Protein 2R75 (pdb70)

Structure (mmCIF, N/CA/C/O backbone):
data_2R75
#
_entry.id   2R75
#
_cell.length_a   43.846
_cell.length_b   74.177
_cell.length_c   44.197
_cell.angle_alpha   90.00
_cell.angle_beta   95.08
_cell.angle_gamma   90.00
#
_symmetry.space_group_name_H-M   'P 1 21 1'
#
loop_
_entity.id
_entity.type
_entity.pdbx_description
1 polymer 'Cell division protein ftsZ'
2 non-polymer 'MAGNESIUM ION'
3 non-polymer "8-morpholin-4-ylguanosine 5'-(tetrahydrogen triphosphate)"
4 water water
#
loop_
_atom_site.group_PDB
_atom_site.id
_atom_site.type_symbol
_atom_site.label_atom_id
_atom_site.label_alt_id
_atom_site.label_comp_id
_atom_site.label_asym_id
_atom_site.label_entity_id
_atom_site.label_seq_id
_atom_site.pdbx_PDB_ins_code
_atom_site.Cartn_x
_atom_site.Cartn_y
_atom_site.Cartn_z
_atom_site.occupancy
_atom_site.B_iso_or_equiv
_atom_site.auth_seq_id
_atom_site.auth_comp_id
_atom_site.auth_asym_id
_atom_site.auth_atom_id
_atom_site.pdbx_PDB_model_num
ATOM 1 N N . CYS A 1 8 ? 22.933 2.316 6.830 1.00 20.32 8 CYS 1 N 1
ATOM 2 C CA . CYS A 1 8 ? 21.936 1.307 6.391 1.00 17.82 8 CYS 1 CA 1
ATOM 3 C C . CYS A 1 8 ? 20.613 2.011 6.324 1.00 16.14 8 CYS 1 C 1
ATOM 4 O O . CYS A 1 8 ? 20.257 2.712 7.283 1.00 17.41 8 CYS 1 O 1
ATOM 7 N N . LYS A 1 9 ? 19.868 1.838 5.242 1.00 12.78 9 LYS 1 N 1
ATOM 8 C CA . LYS A 1 9 ? 18.577 2.501 5.115 1.00 13.03 9 LYS 1 CA 1
ATOM 9 C C . LYS A 1 9 ? 17.470 1.508 5.441 1.00 11.10 9 LYS 1 C 1
ATOM 10 O O . LYS A 1 9 ? 17.197 0.579 4.659 1.00 11.67 9 LYS 1 O 1
ATOM 16 N N . ILE A 1 10 ? 16.841 1.726 6.587 1.00 10.14 10 ILE 1 N 1
ATOM 17 C CA . ILE A 1 10 ? 15.737 0.894 7.057 1.00 11.48 10 ILE 1 CA 1
ATOM 18 C C . ILE A 1 10 ? 14.466 1.771 7.108 1.00 10.11 10 ILE 1 C 1
ATOM 19 O O . ILE A 1 10 ? 14.437 2.916 7.563 1.00 10.44 10 ILE 1 O 1
ATOM 24 N N . LYS A 1 11 ? 13.401 1.190 6.582 1.00 9.50 11 LYS 1 N 1
ATOM 25 C CA . LYS A 1 11 ? 12.047 1.777 6.638 1.00 10.06 11 LYS 1 CA 1
ATOM 26 C C . LYS A 1 11 ? 11.067 0.862 7.328 1.00 8.21 11 LYS 1 C 1
ATOM 27 O O . LYS A 1 11 ? 11.190 -0.358 7.230 1.00 9.70 11 LYS 1 O 1
ATOM 33 N N . VAL A 1 12 ? 10.143 1.430 8.077 1.00 7.79 12 VAL 1 N 1
ATOM 34 C CA . VAL A 1 12 ? 9.030 0.699 8.662 1.00 7.63 12 VAL 1 CA 1
ATOM 35 C C . VAL A 1 12 ? 7.762 1.265 8.097 1.00 7.35 12 VAL 1 C 1
ATOM 36 O O . VAL A 1 12 ? 7.544 2.468 8.180 1.00 9.29 12 VAL 1 O 1
ATOM 40 N N . ILE A 1 13 ? 6.959 0.387 7.510 1.00 7.78 13 ILE 1 N 1
ATOM 41 C CA . ILE A 1 13 ? 5.724 0.769 6.842 1.00 8.12 13 ILE 1 CA 1
ATOM 42 C C . ILE A 1 13 ? 4.547 0.082 7.536 1.00 6.98 13 ILE 1 C 1
ATOM 43 O O . ILE A 1 13 ? 4.461 -1.128 7.469 1.00 7.96 13 ILE 1 O 1
ATOM 48 N N . GLY A 1 14 ? 3.662 0.866 8.154 1.00 6.66 14 GLY 1 N 1
ATOM 49 C CA . GLY A 1 14 ? 2.429 0.370 8.729 1.00 6.65 14 GLY 1 CA 1
ATOM 50 C C . GLY A 1 14 ? 1.342 0.366 7.673 1.00 6.95 14 GLY 1 C 1
ATOM 51 O O . GLY A 1 14 ? 1.254 1.300 6.915 1.00 10.38 14 GLY 1 O 1
ATOM 52 N N . VAL A 1 15 ? 0.573 -0.697 7.552 1.00 6.14 15 VAL 1 N 1
ATOM 53 C CA . VAL A 1 15 ? -0.428 -0.841 6.500 1.00 6.74 15 VAL 1 CA 1
ATOM 54 C C . VAL A 1 15 ? -1.768 -1.101 7.136 1.00 6.73 15 VAL 1 C 1
ATOM 55 O O . VAL A 1 15 ? -1.934 -2.110 7.828 1.00 7.75 15 VAL 1 O 1
ATOM 59 N N . GLY A 1 16 ? -2.728 -0.212 6.846 1.00 6.56 16 GLY 1 N 1
ATOM 60 C CA . GLY A 1 16 ? -3.990 -0.275 7.509 1.00 6.61 16 GLY 1 CA 1
ATOM 61 C C . GLY A 1 16 ? -3.967 0.287 8.915 1.00 6.37 16 GLY 1 C 1
ATOM 62 O O . GLY A 1 16 ? -2.945 0.776 9.398 1.00 7.78 16 GLY 1 O 1
ATOM 63 N N . GLY A 1 17 ? -5.100 0.185 9.602 1.00 7.39 17 GLY 1 N 1
ATOM 64 C CA . GLY A 1 17 ? -5.262 0.856 10.917 1.00 8.46 17 GLY 1 CA 1
ATOM 65 C C . GLY A 1 17 ? -4.363 0.295 12.002 1.00 7.65 17 GLY 1 C 1
ATOM 66 O O . GLY A 1 17 ? -3.627 1.021 12.665 1.00 8.59 17 GLY 1 O 1
ATOM 67 N N . GLY A 1 18 ? -4.453 -1.004 12.224 1.00 7.76 18 GLY 1 N 1
ATOM 68 C CA . GLY A 1 18 ? -3.656 -1.593 13.257 1.00 7.95 18 GLY 1 CA 1
ATOM 69 C C . GLY A 1 18 ? -2.168 -1.524 13.019 1.00 7.32 18 GLY 1 C 1
ATOM 70 O O . GLY A 1 18 ? -1.411 -1.187 13.905 1.00 7.94 18 GLY 1 O 1
ATOM 71 N N . GLY A 1 19 ? -1.758 -1.795 11.784 1.00 7.87 19 GLY 1 N 1
ATOM 72 C CA . GLY A 1 19 ? -0.376 -1.681 11.408 1.00 9.00 19 GLY 1 CA 1
ATOM 73 C C . GLY A 1 19 ? 0.160 -0.279 11.616 1.00 9.15 19 GLY 1 C 1
ATOM 74 O O . GLY A 1 19 ? 1.303 -0.085 12.058 1.00 11.59 19 GLY 1 O 1
ATOM 75 N N . SER A 1 20 ? -0.624 0.706 11.214 1.00 8.77 20 SER 1 N 1
ATOM 76 C CA . SER A 1 20 ? -0.288 2.114 11.371 1.00 9.43 20 SER 1 CA 1
ATOM 77 C C . SER A 1 20 ? -0.170 2.458 12.877 1.00 8.56 20 SER 1 C 1
ATOM 78 O O . SER A 1 20 ? 0.700 3.236 13.263 1.00 9.35 20 SER 1 O 1
ATOM 81 N N . ASN A 1 21 ? -1.096 1.957 13.688 1.00 8.58 21 ASN 1 N 1
ATOM 82 C CA . ASN A 1 21 ? -1.011 2.214 15.117 1.00 8.64 21 ASN 1 CA 1
ATOM 83 C C . ASN A 1 21 ? 0.277 1.654 15.728 1.00 8.86 21 ASN 1 C 1
ATOM 84 O O . ASN A 1 21 ? 0.841 2.266 16.656 1.00 9.73 21 ASN 1 O 1
ATOM 89 N N . ALA A 1 22 ? 0.733 0.486 15.264 1.00 7.90 22 ALA 1 N 1
ATOM 90 C CA . ALA A 1 22 ? 1.996 -0.042 15.799 1.00 8.07 22 ALA 1 CA 1
ATOM 91 C C . ALA A 1 22 ? 3.165 0.839 15.436 1.00 8.33 22 ALA 1 C 1
ATOM 92 O O . ALA A 1 22 ? 4.080 1.046 16.251 1.00 8.91 22 ALA 1 O 1
ATOM 94 N N . VAL A 1 23 ? 3.184 1.352 14.212 1.00 7.71 23 VAL 1 N 1
ATOM 95 C CA . VAL A 1 23 ? 4.279 2.224 13.783 1.00 8.05 23 VAL 1 CA 1
ATOM 96 C C . VAL A 1 23 ? 4.221 3.565 14.526 1.00 8.17 23 VAL 1 C 1
ATOM 97 O O . VAL A 1 23 ? 5.239 4.097 14.918 1.00 9.68 23 VAL 1 O 1
ATOM 101 N N . ASN A 1 24 ? 3.015 4.043 14.797 1.00 9.29 24 ASN 1 N 1
ATOM 102 C CA . ASN A 1 24 ? 2.842 5.249 15.620 1.00 9.65 24 ASN 1 CA 1
ATOM 103 C C . ASN A 1 24 ? 3.441 5.023 17.008 1.00 9.69 24 ASN 1 C 1
ATOM 104 O O . ASN A 1 24 ? 4.099 5.900 17.593 1.00 11.09 24 ASN 1 O 1
ATOM 109 N N . ARG A 1 25 ? 3.277 3.840 17.552 1.00 9.46 25 ARG 1 N 1
ATOM 110 C CA . ARG A 1 25 ? 3.852 3.547 18.889 1.00 9.28 25 ARG 1 CA 1
ATOM 111 C C . ARG A 1 25 ? 5.362 3.509 18.804 1.00 9.89 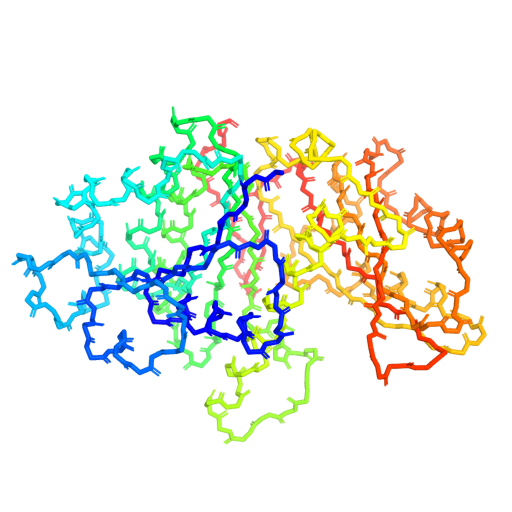25 ARG 1 C 1
ATOM 112 O O . ARG A 1 25 ? 6.071 3.955 19.733 1.00 10.07 25 ARG 1 O 1
ATOM 120 N N . MET A 1 26 ? 5.904 2.966 17.703 1.00 9.49 26 MET 1 N 1
ATOM 121 C CA . MET A 1 26 ? 7.351 2.933 17.540 1.00 9.67 26 MET 1 CA 1
ATOM 122 C C . MET A 1 26 ? 7.951 4.360 17.544 1.00 10.79 26 MET 1 C 1
ATOM 123 O O . MET A 1 26 ? 8.996 4.632 18.154 1.00 11.15 26 MET 1 O 1
ATOM 128 N N . TYR A 1 27 ? 7.246 5.272 16.884 1.00 10.54 27 TYR 1 N 1
ATOM 129 C CA . TYR A 1 27 ? 7.629 6.666 16.825 1.00 11.78 27 TYR 1 CA 1
ATOM 130 C C . TYR A 1 27 ? 7.594 7.218 18.243 1.00 13.10 27 TYR 1 C 1
ATOM 131 O O . TYR A 1 27 ? 8.538 7.864 18.695 1.00 13.91 27 TYR 1 O 1
ATOM 140 N N . GLU A 1 28 ? 6.499 7.005 18.950 1.00 13.32 28 GLU 1 N 1
ATOM 141 C CA . GLU A 1 28 ? 6.360 7.533 20.330 1.00 14.70 28 GLU 1 CA 1
ATOM 142 C C . GLU A 1 28 ? 7.381 6.977 21.287 1.00 14.60 28 GLU 1 C 1
ATOM 143 O O . GLU A 1 28 ? 7.854 7.665 22.218 1.00 15.86 28 GLU 1 O 1
ATOM 149 N N . ASP A 1 29 ? 7.720 5.725 21.071 1.00 12.81 29 ASP 1 N 1
ATOM 150 C CA . ASP A 1 29 ? 8.766 5.062 21.855 1.00 13.07 29 ASP 1 CA 1
ATOM 151 C C . ASP A 1 29 ? 10.197 5.493 21.515 1.00 14.10 29 ASP 1 C 1
ATOM 152 O O . ASP A 1 29 ? 11.163 5.014 22.169 1.00 16.34 29 ASP 1 O 1
ATOM 157 N N . GLY A 1 30 ? 10.347 6.372 20.531 1.00 13.77 30 GLY 1 N 1
ATOM 158 C CA . GLY A 1 30 ? 11.662 6.980 20.227 1.00 13.91 30 GLY 1 CA 1
ATOM 159 C C . GLY A 1 30 ? 12.549 6.187 19.282 1.00 12.88 30 GLY 1 C 1
ATOM 160 O O . GLY A 1 30 ? 13.758 6.280 19.349 1.00 15.62 30 GLY 1 O 1
ATOM 161 N N . ILE A 1 31 ? 11.995 5.396 18.371 1.00 12.15 31 ILE 1 N 1
ATOM 162 C CA . ILE A 1 31 ? 12.810 4.679 17.414 1.00 11.94 31 ILE 1 CA 1
ATOM 163 C C . ILE A 1 31 ? 13.670 5.680 16.670 1.00 12.62 31 ILE 1 C 1
ATOM 164 O O . ILE A 1 31 ? 13.207 6.718 16.256 1.00 14.16 31 ILE 1 O 1
ATOM 169 N N . GLU A 1 32 ? 14.949 5.362 16.543 1.00 12.47 32 GLU 1 N 1
ATOM 170 C CA . GLU A 1 32 ? 15.890 6.244 15.889 1.00 12.48 32 GLU 1 CA 1
ATOM 171 C C . GLU A 1 32 ? 16.554 5.591 14.684 1.00 12.16 32 GLU 1 C 1
ATOM 172 O O . GLU A 1 32 ? 16.659 4.373 14.623 1.00 13.16 32 GLU 1 O 1
ATOM 178 N N . GLY A 1 33 ? 16.975 6.407 13.728 1.00 12.92 33 GLY 1 N 1
ATOM 179 C CA . GLY A 1 33 ? 17.732 5.976 12.592 1.00 12.99 33 GLY 1 CA 1
ATOM 180 C C . GLY A 1 33 ? 16.967 5.211 11.535 1.00 12.96 33 GLY 1 C 1
ATOM 181 O O . GLY A 1 33 ? 17.576 4.533 10.724 1.00 15.12 33 GLY 1 O 1
ATOM 182 N N . VAL A 1 34 ? 15.637 5.342 11.546 1.00 12.73 34 VAL 1 N 1
ATOM 183 C CA . VAL A 1 34 ? 14.769 4.639 10.629 1.00 13.29 34 VAL 1 CA 1
ATOM 184 C C . VAL A 1 34 ? 13.717 5.611 10.110 1.00 13.61 34 VAL 1 C 1
ATOM 185 O O . VAL A 1 34 ? 13.361 6.539 10.800 1.00 18.88 34 VAL 1 O 1
ATOM 189 N N . GLU A 1 35 ? 13.241 5.438 8.893 1.00 11.17 35 GLU 1 N 1
ATOM 190 C CA . GLU A 1 35 ? 12.153 6.261 8.381 1.00 11.86 35 GLU 1 CA 1
ATOM 191 C C . GLU A 1 35 ? 10.841 5.493 8.463 1.00 11.09 35 GLU 1 C 1
ATOM 192 O O . GLU A 1 35 ? 10.774 4.304 8.116 1.00 10.93 35 GLU 1 O 1
ATOM 198 N N . LEU A 1 36 ? 9.828 6.178 8.975 1.00 9.65 36 LEU 1 N 1
ATOM 199 C CA . LEU A 1 36 ? 8.557 5.586 9.309 1.00 8.54 36 LEU 1 CA 1
ATOM 200 C C . LEU A 1 36 ? 7.480 6.088 8.363 1.00 8.81 36 LEU 1 C 1
ATOM 201 O O . LEU A 1 36 ? 7.375 7.280 8.101 1.00 10.19 36 LEU 1 O 1
ATOM 206 N N . TYR A 1 37 ? 6.606 5.160 7.979 1.00 8.34 37 TYR 1 N 1
ATOM 207 C CA . TYR A 1 37 ? 5.490 5.437 7.079 1.00 8.10 37 TYR 1 CA 1
ATOM 208 C C . TYR A 1 37 ? 4.217 4.756 7.561 1.00 7.58 37 TYR 1 C 1
ATOM 209 O O . TYR A 1 37 ? 4.279 3.640 8.075 1.00 8.37 37 TYR 1 O 1
ATOM 218 N N . ALA A 1 38 ? 3.084 5.403 7.280 1.00 8.08 38 ALA 1 N 1
ATOM 219 C CA . ALA A 1 38 ? 1.772 4.832 7.509 1.00 8.28 38 ALA 1 CA 1
ATOM 220 C C . ALA A 1 38 ? 1.031 4.904 6.190 1.00 7.96 38 ALA 1 C 1
ATOM 221 O O . ALA A 1 38 ? 0.925 5.990 5.601 1.00 10.02 38 ALA 1 O 1
ATOM 223 N N . ILE A 1 39 ? 0.554 3.758 5.732 1.00 8.11 39 ILE 1 N 1
ATOM 224 C CA . ILE A 1 39 ? -0.206 3.637 4.500 1.00 8.74 39 ILE 1 CA 1
ATOM 225 C C . ILE A 1 39 ? -1.619 3.173 4.836 1.00 7.87 39 ILE 1 C 1
ATOM 226 O O . ILE A 1 39 ? -1.789 2.174 5.530 1.00 9.74 39 ILE 1 O 1
ATOM 231 N N . ASN A 1 40 ? -2.624 3.866 4.318 1.00 8.87 40 ASN 1 N 1
ATOM 232 C CA . ASN A 1 40 ? -4.001 3.448 4.562 1.00 8.83 40 ASN 1 CA 1
ATOM 233 C C . ASN A 1 40 ? -4.903 3.890 3.447 1.00 8.41 40 ASN 1 C 1
ATOM 234 O O . ASN A 1 40 ? -4.583 4.812 2.707 1.00 9.25 40 ASN 1 O 1
ATOM 239 N N . THR A 1 41 ? -6.031 3.197 3.363 1.00 8.16 41 THR 1 N 1
ATOM 240 C CA . THR A 1 41 ? -7.120 3.592 2.481 1.00 8.78 41 THR 1 CA 1
ATOM 241 C C . THR A 1 41 ? -8.115 4.493 3.217 1.00 9.42 41 THR 1 C 1
ATOM 242 O O . THR A 1 41 ? -8.974 5.077 2.601 1.00 11.58 41 THR 1 O 1
ATOM 246 N N . ASP A 1 42 ? -7.998 4.600 4.530 1.00 9.78 42 ASP 1 N 1
ATOM 247 C CA . ASP A 1 42 ? -8.877 5.369 5.393 1.00 10.70 42 ASP 1 CA 1
ATOM 248 C C . ASP A 1 42 ? -8.127 6.685 5.766 1.00 11.32 42 ASP 1 C 1
ATOM 249 O O . ASP A 1 42 ? -7.209 6.736 6.609 1.00 12.42 42 ASP 1 O 1
ATOM 254 N N . VAL A 1 43 ? -8.473 7.768 5.102 1.00 12.04 43 VAL 1 N 1
ATOM 255 C CA . VAL A 1 43 ? -7.783 9.045 5.270 1.00 14.15 43 VAL 1 CA 1
ATOM 256 C C . VAL A 1 43 ? -8.034 9.682 6.627 1.00 14.36 43 VAL 1 C 1
ATOM 257 O O . VAL A 1 43 ? -7.156 10.369 7.158 1.00 13.81 43 VAL 1 O 1
ATOM 261 N N . GLN A 1 44 ? -9.227 9.489 7.183 1.00 15.39 44 GLN 1 N 1
ATOM 262 C CA . GLN A 1 44 ? -9.485 10.017 8.551 1.00 15.63 44 GLN 1 CA 1
ATOM 263 C C . GLN A 1 44 ? -8.486 9.417 9.535 1.00 15.34 44 GLN 1 C 1
ATOM 264 O O . GLN A 1 44 ? -7.895 10.150 10.345 1.00 15.85 44 GLN 1 O 1
ATOM 270 N N . HIS A 1 45 ? -8.286 8.098 9.482 1.00 15.28 45 HIS 1 N 1
ATOM 271 C CA . HIS A 1 45 ? -7.349 7.483 10.421 1.00 14.65 45 HIS 1 CA 1
ATOM 272 C C . HIS A 1 45 ? -5.964 8.004 10.235 1.00 13.35 45 HIS 1 C 1
ATOM 273 O O . HIS A 1 45 ? -5.280 8.244 11.204 1.00 14.34 45 HIS 1 O 1
ATOM 280 N N . LEU A 1 46 ? -5.526 8.186 8.997 1.00 13.47 46 LEU 1 N 1
ATOM 281 C CA . LEU A 1 46 ? -4.179 8.701 8.791 1.00 14.92 46 LEU 1 CA 1
ATOM 282 C C . LEU A 1 46 ? -4.009 10.019 9.500 1.00 16.19 46 LEU 1 C 1
ATOM 283 O O . LEU A 1 46 ? -2.942 10.333 10.049 1.00 17.64 46 LEU 1 O 1
ATOM 288 N N . SER A 1 47 ? -5.045 10.830 9.441 1.00 16.62 47 SER 1 N 1
ATOM 289 C CA . SER A 1 47 ? -4.926 12.211 9.936 1.00 18.72 47 SER 1 CA 1
ATOM 290 C C . SER A 1 47 ? -4.655 12.275 11.431 1.00 19.16 47 SER 1 C 1
ATOM 291 O O . SER A 1 47 ? -4.211 13.321 11.911 1.00 21.62 47 SER 1 O 1
ATOM 294 N N . THR A 1 48 ? -4.986 11.199 12.150 1.00 19.87 48 THR 1 N 1
ATOM 295 C CA . THR A 1 48 ? -4.851 11.073 13.607 1.00 20.52 48 THR 1 CA 1
ATOM 296 C C . THR A 1 48 ? -3.468 10.680 14.068 1.00 20.17 48 THR 1 C 1
ATOM 297 O O . THR A 1 48 ? -3.172 10.716 15.270 1.00 22.56 48 THR 1 O 1
ATOM 301 N N . LEU A 1 49 ? -2.610 10.268 13.154 1.00 17.30 49 LEU 1 N 1
ATOM 302 C CA . LEU A 1 49 ? -1.323 9.715 13.527 1.00 17.51 49 LEU 1 CA 1
ATOM 303 C C . LEU A 1 49 ? -0.242 10.777 13.677 1.00 17.08 49 LEU 1 C 1
ATOM 304 O O . LEU A 1 49 ? -0.299 11.857 13.028 1.00 17.33 49 LEU 1 O 1
ATOM 309 N N . LYS A 1 50 ? 0.780 10.462 14.474 1.00 16.73 50 LYS 1 N 1
ATOM 310 C CA . LYS A 1 50 ? 1.984 11.286 14.590 1.00 18.69 50 LYS 1 CA 1
ATOM 311 C C . LYS A 1 50 ? 3.119 10.789 13.651 1.00 18.36 50 LYS 1 C 1
ATOM 312 O O . LYS A 1 50 ? 4.138 11.472 13.443 1.00 20.59 50 LYS 1 O 1
ATOM 318 N N . VAL A 1 51 ? 2.936 9.603 13.056 1.00 16.61 51 VAL 1 N 1
ATOM 319 C CA . VAL A 1 51 ? 3.920 9.049 12.133 1.00 16.87 51 VAL 1 CA 1
ATOM 320 C C . VAL A 1 51 ? 4.241 10.134 11.080 1.00 17.76 51 VAL 1 C 1
ATOM 321 O O . VAL A 1 51 ? 3.305 10.678 10.476 1.00 16.98 51 VAL 1 O 1
ATOM 325 N N . PRO A 1 52 ? 5.536 10.422 10.842 1.00 18.35 52 PRO 1 N 1
ATOM 326 C CA . PRO A 1 52 ? 5.925 11.530 9.958 1.00 17.93 52 PRO 1 CA 1
ATOM 327 C C . PRO A 1 52 ? 5.506 11.461 8.505 1.00 17.62 52 PRO 1 C 1
ATOM 328 O O . PRO A 1 52 ? 5.217 12.474 7.872 1.00 19.75 52 PRO 1 O 1
ATOM 332 N N . ASN A 1 53 ? 5.490 10.286 7.944 1.00 15.65 53 ASN 1 N 1
ATOM 333 C CA . ASN A 1 53 ? 5.104 10.119 6.567 1.00 13.24 53 ASN 1 CA 1
ATOM 334 C C . ASN A 1 53 ? 3.748 9.351 6.467 1.00 12.51 53 ASN 1 C 1
ATOM 335 O O . ASN A 1 53 ? 3.655 8.174 6.810 1.00 13.19 53 ASN 1 O 1
ATOM 340 N N . LYS A 1 54 ? 2.738 10.012 5.927 1.00 11.17 54 LYS 1 N 1
ATOM 341 C CA . LYS A 1 54 ? 1.351 9.480 5.805 1.00 11.74 54 LYS 1 CA 1
ATOM 342 C C . LYS A 1 54 ? 0.992 9.425 4.335 1.00 10.71 54 LYS 1 C 1
ATOM 343 O O . LYS A 1 54 ? 1.080 10.428 3.633 1.00 12.58 54 LYS 1 O 1
ATOM 349 N N . ILE A 1 55 ? 0.618 8.233 3.876 1.00 10.69 55 ILE 1 N 1
ATOM 350 C CA . ILE A 1 55 ? 0.401 7.975 2.433 1.00 11.18 55 ILE 1 CA 1
ATOM 351 C C . ILE A 1 55 ? -0.943 7.272 2.256 1.00 9.56 55 ILE 1 C 1
ATOM 352 O O . ILE A 1 55 ? -1.181 6.191 2.835 1.00 10.48 55 ILE 1 O 1
ATOM 357 N N . GLN A 1 56 ? -1.805 7.835 1.416 1.00 8.10 56 GLN 1 N 1
ATOM 358 C CA . GLN A 1 56 ? -3.061 7.180 0.997 1.00 8.86 56 GLN 1 CA 1
ATOM 359 C C . GLN A 1 56 ? -2.822 6.238 -0.180 1.00 8.42 56 GLN 1 C 1
ATOM 360 O O . GLN A 1 56 ? -2.057 6.545 -1.103 1.00 9.75 56 GLN 1 O 1
ATOM 366 N N . ILE A 1 57 ? -3.515 5.108 -0.163 1.00 8.29 57 ILE 1 N 1
ATOM 367 C CA . ILE A 1 57 ? -3.679 4.267 -1.325 1.00 8.46 57 ILE 1 CA 1
ATOM 368 C C . ILE A 1 57 ? -5.151 4.042 -1.551 1.00 7.66 57 ILE 1 C 1
ATOM 369 O O . ILE A 1 57 ? -5.946 4.186 -0.637 1.00 8.14 57 ILE 1 O 1
ATOM 374 N N . GLY A 1 58 ? -5.532 3.748 -2.789 1.00 8.38 58 GLY 1 N 1
ATOM 375 C CA . GLY A 1 58 ? -6.876 3.382 -3.024 1.00 9.35 58 GLY 1 CA 1
ATOM 376 C C . GLY A 1 58 ? -7.941 4.486 -3.124 1.00 9.99 58 GLY 1 C 1
ATOM 377 O O . GLY A 1 58 ? -9.148 4.232 -2.922 1.00 10.19 58 GLY 1 O 1
ATOM 378 N N . GLU A 1 59 ? -7.551 5.715 -3.449 1.00 10.43 59 GLU 1 N 1
ATOM 379 C CA . GLU A 1 59 ? -8.535 6.791 -3.637 1.00 11.60 59 GLU 1 CA 1
ATOM 380 C C . GLU A 1 59 ? -9.661 6.384 -4.589 1.00 12.07 59 GLU 1 C 1
ATOM 381 O O . GLU A 1 59 ? -10.853 6.600 -4.306 1.00 12.87 59 GLU 1 O 1
ATOM 387 N N . LYS A 1 60 ? -9.306 5.785 -5.712 1.00 12.59 60 LYS 1 N 1
ATOM 388 C CA . LYS A 1 60 ? -10.360 5.448 -6.709 1.00 14.22 60 LYS 1 CA 1
ATOM 389 C C . LYS A 1 60 ? -11.341 4.394 -6.213 1.00 14.29 60 LYS 1 C 1
ATOM 390 O O . LYS A 1 60 ? -12.570 4.532 -6.342 1.00 17.26 60 LYS 1 O 1
ATOM 396 N N . VAL A 1 61 ? -10.799 3.332 -5.604 1.00 13.94 61 VAL 1 N 1
ATOM 397 C CA . VAL A 1 61 ? -11.664 2.188 -5.258 1.00 14.61 61 VAL 1 CA 1
ATOM 398 C C . VAL A 1 61 ? -12.341 2.362 -3.903 1.00 14.12 61 VAL 1 C 1
ATOM 399 O O . VAL A 1 61 ? -13.396 1.772 -3.677 1.00 18.30 61 VAL 1 O 1
ATOM 403 N N . THR A 1 62 ? -11.767 3.154 -2.988 1.00 13.15 62 THR 1 N 1
ATOM 404 C CA . THR A 1 62 ? -12.337 3.345 -1.659 1.00 13.10 62 THR 1 CA 1
ATOM 405 C C . THR A 1 62 ? -12.814 4.760 -1.331 1.00 13.35 62 THR 1 C 1
ATOM 406 O O . THR A 1 62 ? -13.485 4.967 -0.312 1.00 14.16 62 THR 1 O 1
ATOM 410 N N . ARG A 1 63 ? -12.413 5.752 -2.121 1.00 15.15 63 ARG 1 N 1
ATOM 411 C CA . ARG A 1 63 ? -12.800 7.162 -1.869 1.00 15.49 63 ARG 1 CA 1
ATOM 412 C C . ARG A 1 63 ? -12.297 7.699 -0.545 1.00 15.56 63 ARG 1 C 1
ATOM 413 O O . ARG A 1 63 ? -12.822 8.666 0.008 1.00 17.12 63 ARG 1 O 1
ATOM 421 N N . GLY A 1 64 ? -11.245 7.107 0.007 1.00 12.46 64 GLY 1 N 1
ATOM 422 C CA . GLY A 1 64 ? -10.685 7.540 1.274 1.00 13.23 64 GLY 1 CA 1
ATOM 423 C C . GLY A 1 64 ? -11.400 7.017 2.496 1.00 12.34 64 GLY 1 C 1
ATOM 424 O O . GLY A 1 64 ? -11.083 7.426 3.615 1.00 11.69 64 GLY 1 O 1
ATOM 425 N N . LEU A 1 65 ? -12.331 6.061 2.286 1.00 13.19 65 LEU 1 N 1
ATOM 426 C CA . LEU A 1 65 ? -13.213 5.578 3.355 1.00 13.89 65 LEU 1 CA 1
ATOM 427 C C . LEU A 1 65 ? -12.899 4.172 3.838 1.00 14.13 65 LEU 1 C 1
ATOM 428 O O . LEU A 1 65 ? -13.671 3.601 4.591 1.00 15.30 65 LEU 1 O 1
ATOM 433 N N . GLY A 1 66 ? -11.724 3.637 3.506 1.00 13.07 66 GLY 1 N 1
ATOM 434 C CA . GLY A 1 66 ? -11.340 2.306 3.958 1.00 11.80 66 GLY 1 CA 1
ATOM 435 C C . GLY A 1 66 ? -11.830 1.228 3.022 1.00 11.95 66 GLY 1 C 1
ATOM 436 O O . GLY A 1 66 ? -12.573 1.488 2.088 1.00 11.89 66 GLY 1 O 1
ATOM 437 N N . ALA A 1 67 ? -11.407 -0.018 3.299 1.00 10.57 67 ALA 1 N 1
ATOM 438 C CA . ALA A 1 67 ? -11.654 -1.135 2.419 1.00 10.37 67 ALA 1 CA 1
ATOM 439 C C . ALA A 1 67 ? -12.830 -2.033 2.867 1.00 9.99 67 ALA 1 C 1
ATOM 440 O O . ALA A 1 67 ? -13.045 -3.108 2.279 1.00 11.56 67 ALA 1 O 1
ATOM 442 N N . GLY A 1 68 ? -13.525 -1.649 3.934 1.00 11.50 68 GLY 1 N 1
ATOM 443 C CA . GLY A 1 68 ? -14.751 -2.361 4.315 1.00 11.24 68 GLY 1 CA 1
ATOM 444 C C . GLY A 1 68 ? -14.509 -3.778 4.682 1.00 10.93 68 GLY 1 C 1
ATOM 445 O O . GLY A 1 68 ? -15.383 -4.619 4.486 1.00 12.34 68 GLY 1 O 1
ATOM 446 N N . ALA A 1 69 ? -13.322 -4.080 5.206 1.00 10.75 69 ALA 1 N 1
ATOM 447 C CA . ALA A 1 69 ? -12.972 -5.431 5.674 1.00 10.80 69 ALA 1 CA 1
ATOM 448 C C . ALA A 1 69 ? -12.816 -6.409 4.524 1.00 10.98 69 ALA 1 C 1
ATOM 449 O O . ALA A 1 69 ? -12.756 -7.632 4.741 1.00 12.54 69 ALA 1 O 1
ATOM 451 N N . LYS A 1 70 ? -12.634 -5.932 3.298 1.00 10.23 70 LYS 1 N 1
ATOM 452 C CA . LYS A 1 70 ? -12.492 -6.802 2.142 1.00 10.56 70 LYS 1 CA 1
ATOM 453 C C . LYS A 1 70 ? -11.041 -6.789 1.650 1.00 9.70 70 LYS 1 C 1
ATOM 454 O O . LYS A 1 70 ? -10.605 -5.808 1.054 1.00 8.57 70 LYS 1 O 1
ATOM 460 N N . PRO A 1 71 ? -10.288 -7.869 1.895 1.00 8.50 71 PRO 1 N 1
ATOM 461 C CA . PRO A 1 71 ? -8.897 -7.917 1.407 1.00 8.30 71 PRO 1 CA 1
ATOM 462 C C . PRO A 1 71 ? -8.756 -7.647 -0.103 1.00 8.79 71 PRO 1 C 1
ATOM 463 O O . PRO A 1 71 ? -7.758 -7.075 -0.507 1.00 9.01 71 PRO 1 O 1
ATOM 467 N N . GLU A 1 72 ? -9.729 -8.070 -0.913 1.00 8.80 72 GLU 1 N 1
ATOM 468 C CA . GLU A 1 72 ? -9.592 -7.861 -2.336 1.00 9.49 72 GLU 1 CA 1
ATOM 469 C C . GLU A 1 72 ? -9.545 -6.345 -2.622 1.00 9.20 72 GLU 1 C 1
ATOM 470 O O . GLU A 1 72 ? -8.853 -5.949 -3.565 1.00 10.30 72 GLU 1 O 1
ATOM 476 N N . VAL A 1 73 ? -10.288 -5.540 -1.886 1.00 8.89 73 VAL 1 N 1
ATOM 477 C CA . VAL A 1 73 ? -10.265 -4.070 -2.099 1.00 8.78 73 VAL 1 CA 1
ATOM 478 C C . VAL A 1 73 ? -8.932 -3.482 -1.610 1.00 9.16 73 VAL 1 C 1
ATOM 479 O O . VAL A 1 73 ? -8.367 -2.606 -2.270 1.00 9.16 73 VAL 1 O 1
ATOM 483 N N . GLY A 1 74 ? -8.373 -4.000 -0.507 1.00 8.41 74 GLY 1 N 1
ATOM 484 C CA . GLY A 1 74 ? -7.035 -3.581 -0.104 1.00 7.78 74 GLY 1 CA 1
ATOM 485 C C . GLY A 1 74 ? -5.991 -3.893 -1.163 1.00 7.60 74 GLY 1 C 1
ATOM 486 O O . GLY A 1 74 ? -5.083 -3.120 -1.417 1.00 7.83 74 GLY 1 O 1
ATOM 487 N N . GLU A 1 75 ? -6.068 -5.090 -1.740 1.00 7.17 75 GLU 1 N 1
ATOM 488 C CA . GLU A 1 75 ? -5.143 -5.489 -2.814 1.00 8.04 75 GLU 1 CA 1
ATOM 489 C C . GLU A 1 75 ? -5.297 -4.528 -3.983 1.00 7.53 75 GLU 1 C 1
ATOM 490 O O . GLU A 1 75 ? -4.288 -4.072 -4.540 1.00 7.64 75 GLU 1 O 1
ATOM 496 N N . GLU A 1 76 ? -6.527 -4.273 -4.423 1.00 7.88 76 GLU 1 N 1
ATOM 497 C CA . GLU A 1 76 ? -6.726 -3.352 -5.544 1.00 8.90 76 GLU 1 CA 1
ATOM 498 C C . GLU A 1 76 ? -6.207 -1.974 -5.246 1.00 8.33 76 GLU 1 C 1
ATOM 499 O O . GLU A 1 76 ? -5.622 -1.347 -6.119 1.00 9.62 76 GLU 1 O 1
ATOM 505 N N . ALA A 1 77 ? -6.392 -1.506 -4.007 1.00 8.16 77 ALA 1 N 1
ATOM 506 C CA . ALA A 1 77 ? -5.892 -0.183 -3.647 1.00 6.93 77 ALA 1 CA 1
ATOM 507 C C . ALA A 1 77 ? -4.368 -0.129 -3.848 1.00 8.10 77 ALA 1 C 1
ATOM 508 O O . ALA A 1 77 ? -3.844 0.865 -4.347 1.00 8.97 77 ALA 1 O 1
ATOM 510 N N . ALA A 1 78 ? -3.646 -1.148 -3.366 1.00 8.21 78 ALA 1 N 1
ATOM 511 C CA . ALA A 1 78 ? -2.206 -1.159 -3.509 1.00 8.38 78 ALA 1 CA 1
ATOM 512 C C . ALA A 1 78 ? -1.793 -1.215 -4.966 1.00 8.45 78 ALA 1 C 1
ATOM 513 O O . ALA A 1 78 ? -0.800 -0.607 -5.354 1.00 10.55 78 ALA 1 O 1
ATOM 515 N N . LEU A 1 79 ? -2.457 -2.046 -5.752 1.00 8.66 79 LEU 1 N 1
ATOM 516 C CA . LEU A 1 79 ? -2.101 -2.176 -7.178 1.00 8.89 79 LEU 1 CA 1
ATOM 517 C C . LEU A 1 79 ? -2.334 -0.854 -7.908 1.00 10.48 79 LEU 1 C 1
ATOM 518 O O . LEU A 1 79 ? -1.536 -0.458 -8.759 1.00 12.86 79 LEU 1 O 1
ATOM 523 N N . GLU A 1 80 ? -3.437 -0.185 -7.624 1.00 10.30 80 GLU 1 N 1
ATOM 524 C CA . GLU A 1 80 ? -3.763 1.092 -8.257 1.00 11.14 80 GLU 1 CA 1
ATOM 525 C C . GLU A 1 80 ? -2.664 2.104 -8.006 1.00 11.23 80 GLU 1 C 1
ATOM 526 O O . GLU A 1 80 ? -2.320 2.927 -8.892 1.00 13.29 80 GLU 1 O 1
ATOM 537 N N . ASP A 1 81 ? -2.113 2.062 -6.807 1.00 10.22 81 ASP 1 N 1
ATOM 538 C CA . ASP A 1 81 ? -1.152 3.018 -6.371 1.00 10.39 81 ASP 1 CA 1
ATOM 539 C C . ASP A 1 81 ? 0.250 2.418 -6.203 1.00 10.69 81 ASP 1 C 1
ATOM 540 O O . ASP A 1 81 ? 1.054 2.866 -5.389 1.00 11.10 81 ASP 1 O 1
ATOM 545 N N . ILE A 1 82 ? 0.553 1.426 -7.032 1.00 10.90 82 ILE 1 N 1
ATOM 546 C CA . ILE A 1 82 ? 1.840 0.731 -6.924 1.00 13.61 82 ILE 1 CA 1
ATOM 547 C C . ILE A 1 82 ? 3.006 1.706 -7.170 1.00 12.99 82 ILE 1 C 1
ATOM 548 O O . ILE A 1 82 ? 4.065 1.516 -6.617 1.00 12.95 82 ILE 1 O 1
ATOM 553 N N . ASP A 1 83 ? 2.764 2.766 -7.930 1.00 12.99 83 ASP 1 N 1
ATOM 554 C CA . ASP A 1 83 ? 3.773 3.803 -8.156 1.00 13.30 83 ASP 1 CA 1
ATOM 555 C C . ASP A 1 83 ? 4.152 4.570 -6.888 1.00 12.89 83 ASP 1 C 1
ATOM 556 O O . ASP A 1 83 ? 5.334 4.880 -6.651 1.00 14.83 83 ASP 1 O 1
ATOM 561 N N . LYS A 1 84 ? 3.159 4.863 -6.055 1.00 12.43 84 LYS 1 N 1
ATOM 562 C CA . LYS A 1 84 ? 3.375 5.498 -4.760 1.00 12.43 84 LYS 1 CA 1
ATOM 563 C C . LYS A 1 84 ? 4.198 4.613 -3.876 1.00 13.07 84 LYS 1 C 1
ATOM 564 O O . LYS A 1 84 ? 5.083 5.088 -3.163 1.00 14.72 84 LYS 1 O 1
ATOM 570 N N . ILE A 1 85 ? 3.900 3.333 -3.916 1.00 12.39 85 ILE 1 N 1
ATOM 571 C CA . ILE A 1 85 ? 4.614 2.375 -3.079 1.00 12.32 85 ILE 1 CA 1
ATOM 572 C C . ILE A 1 85 ? 6.057 2.260 -3.552 1.00 11.90 85 ILE 1 C 1
ATOM 573 O O . ILE A 1 85 ? 6.986 2.258 -2.734 1.00 12.29 85 ILE 1 O 1
ATOM 578 N N . LYS A 1 86 ? 6.263 2.160 -4.868 1.00 12.83 86 LYS 1 N 1
ATOM 579 C CA . LYS A 1 86 ? 7.641 2.055 -5.399 1.00 13.67 86 LYS 1 CA 1
ATOM 580 C C . LYS A 1 86 ? 8.471 3.274 -5.020 1.00 14.43 86 LYS 1 C 1
ATOM 581 O O . LYS A 1 86 ? 9.675 3.160 -4.718 1.00 15.73 86 LYS 1 O 1
ATOM 587 N N . GLU A 1 87 ? 7.850 4.442 -5.029 1.00 15.07 87 GLU 1 N 1
ATOM 588 C CA . GLU A 1 87 ? 8.555 5.665 -4.669 1.00 16.62 87 GLU 1 CA 1
ATOM 589 C C . GLU A 1 87 ? 9.032 5.667 -3.222 1.00 16.53 87 GLU 1 C 1
ATOM 590 O O . GLU A 1 87 ? 10.187 6.072 -2.945 1.00 18.28 87 GLU 1 O 1
ATOM 596 N N . ILE A 1 88 ? 8.199 5.197 -2.298 1.00 16.82 88 ILE 1 N 1
ATOM 597 C CA . ILE A 1 88 ? 8.632 5.143 -0.914 1.00 17.12 88 ILE 1 CA 1
ATOM 598 C C . ILE A 1 88 ? 9.738 4.106 -0.717 1.00 16.98 88 ILE 1 C 1
ATOM 599 O O . ILE A 1 88 ? 10.594 4.300 0.141 1.00 17.15 88 ILE 1 O 1
ATOM 604 N N . LEU A 1 89 ? 9.764 3.048 -1.527 1.00 14.38 89 LEU 1 N 1
ATOM 605 C CA . LEU A 1 89 ? 10.743 1.959 -1.363 1.00 15.48 89 LEU 1 CA 1
ATOM 606 C C . LEU A 1 89 ? 12.109 2.247 -2.028 1.00 16.44 89 LEU 1 C 1
ATOM 607 O O . LEU A 1 89 ? 13.075 1.508 -1.829 1.00 15.64 89 LEU 1 O 1
ATOM 612 N N . ARG A 1 90 ? 12.190 3.294 -2.828 1.00 17.57 90 ARG 1 N 1
ATOM 613 C CA . ARG A 1 90 ? 13.465 3.648 -3.409 1.00 19.97 90 ARG 1 CA 1
ATOM 614 C C . ARG A 1 90 ? 14.518 3.871 -2.316 1.00 19.30 90 ARG 1 C 1
ATOM 615 O O . ARG A 1 90 ? 14.205 4.439 -1.273 1.00 20.57 90 ARG 1 O 1
ATOM 623 N N . ASP A 1 91 ? 15.756 3.437 -2.586 1.00 20.19 91 ASP 1 N 1
ATOM 624 C CA . ASP A 1 91 ? 16.931 3.720 -1.707 1.00 19.58 91 ASP 1 CA 1
ATOM 625 C C . ASP A 1 91 ? 16.733 3.103 -0.322 1.00 18.10 91 ASP 1 C 1
ATOM 626 O O . ASP A 1 91 ? 16.867 3.771 0.716 1.00 19.80 91 ASP 1 O 1
ATOM 631 N N . THR A 1 92 ? 16.403 1.818 -0.320 1.00 15.26 92 THR 1 N 1
ATOM 632 C CA . THR A 1 92 ? 16.078 1.126 0.957 1.00 13.69 92 THR 1 CA 1
ATOM 633 C C . THR A 1 92 ? 16.842 -0.194 0.978 1.00 11.88 92 THR 1 C 1
ATOM 634 O O . THR A 1 92 ? 16.841 -0.911 -0.001 1.00 13.98 92 THR 1 O 1
ATOM 638 N N . ASP A 1 93 ? 17.471 -0.509 2.108 1.00 11.86 93 ASP 1 N 1
ATOM 639 C CA . ASP A 1 93 ? 18.113 -1.797 2.390 1.00 11.38 93 ASP 1 CA 1
ATOM 640 C C . ASP A 1 93 ? 17.197 -2.831 3.016 1.00 10.13 93 ASP 1 C 1
ATOM 641 O O . ASP A 1 93 ? 17.245 -3.997 2.675 1.00 9.74 93 ASP 1 O 1
ATOM 646 N N . MET A 1 94 ? 16.377 -2.382 3.964 1.00 9.71 94 MET 1 N 1
ATOM 647 C CA . MET A 1 94 ? 15.466 -3.269 4.698 1.00 8.96 94 MET 1 CA 1
ATOM 648 C C . MET A 1 94 ? 14.148 -2.558 4.960 1.00 8.47 94 MET 1 C 1
ATOM 649 O O . MET A 1 94 ? 14.147 -1.367 5.268 1.00 9.03 94 MET 1 O 1
ATOM 654 N N . VAL A 1 95 ? 13.034 -3.290 4.833 1.00 7.66 95 VAL 1 N 1
ATOM 655 C CA . VAL A 1 95 ? 11.753 -2.742 5.192 1.00 7.37 95 VAL 1 CA 1
ATOM 656 C C . VAL A 1 95 ? 11.041 -3.750 6.107 1.00 7.20 95 VAL 1 C 1
ATOM 657 O O . VAL A 1 95 ? 11.096 -4.956 5.911 1.00 8.03 95 VAL 1 O 1
ATOM 661 N N . PHE A 1 96 ? 10.395 -3.202 7.132 1.00 6.78 96 PHE 1 N 1
ATOM 662 C CA . PHE A 1 96 ? 9.448 -3.921 7.963 1.00 7.09 96 PHE 1 CA 1
ATOM 663 C C . PHE A 1 96 ? 8.061 -3.492 7.503 1.00 6.39 96 PHE 1 C 1
ATOM 664 O O . PHE A 1 96 ? 7.765 -2.306 7.404 1.00 7.46 96 PHE 1 O 1
ATOM 672 N N . ILE A 1 97 ? 7.225 -4.459 7.236 1.00 6.52 97 ILE 1 N 1
ATOM 673 C CA . ILE A 1 97 ? 5.826 -4.233 6.808 1.00 7.49 97 ILE 1 CA 1
ATOM 674 C C . ILE A 1 97 ? 4.932 -4.704 7.930 1.00 6.19 97 ILE 1 C 1
ATOM 675 O O . ILE A 1 97 ? 4.772 -5.899 8.099 1.00 7.44 97 ILE 1 O 1
ATOM 680 N N . SER A 1 98 ? 4.379 -3.733 8.658 1.00 6.95 98 SER 1 N 1
ATOM 681 C CA . SER A 1 98 ? 3.581 -3.998 9.859 1.00 6.63 98 SER 1 CA 1
ATOM 682 C C . SER A 1 98 ? 2.102 -3.959 9.461 1.00 6.04 98 SER 1 C 1
ATOM 683 O O . SER A 1 98 ? 1.612 -2.946 8.978 1.00 7.03 98 SER 1 O 1
ATOM 686 N N . ALA A 1 99 ? 1.390 -5.055 9.735 1.00 6.50 99 ALA 1 N 1
ATOM 687 C CA . ALA A 1 99 ? -0.005 -5.160 9.421 1.00 7.79 99 ALA 1 CA 1
ATOM 688 C C . ALA A 1 99 ? -0.730 -5.949 10.526 1.00 6.52 99 ALA 1 C 1
ATOM 689 O O . ALA A 1 99 ? -0.239 -6.987 10.932 1.00 7.88 99 ALA 1 O 1
ATOM 691 N N . GLY A 1 100 ? -1.924 -5.492 10.894 1.00 7.67 100 GLY 1 N 1
ATOM 692 C CA . GLY A 1 100 ? -2.865 -6.276 11.677 1.00 7.25 100 GLY 1 CA 1
ATOM 693 C C . GLY A 1 100 ? -3.681 -7.065 10.689 1.00 6.53 100 GLY 1 C 1
ATOM 694 O O . GLY A 1 100 ? -4.456 -6.482 9.937 1.00 8.99 100 GLY 1 O 1
ATOM 695 N N . LEU A 1 101 ? -3.520 -8.385 10.621 1.00 6.37 101 LEU 1 N 1
ATOM 696 C CA . LEU A 1 101 ? -4.276 -9.167 9.668 1.00 6.71 101 LEU 1 CA 1
ATOM 697 C C . LEU A 1 101 ? -5.691 -9.420 10.158 1.00 7.31 101 LEU 1 C 1
ATOM 698 O O . LEU A 1 101 ? -5.940 -9.504 11.361 1.00 8.88 101 LEU 1 O 1
ATOM 703 N N . GLY A 1 102 ? -6.594 -9.421 9.185 1.00 7.90 102 GLY 1 N 1
ATOM 704 C CA . GLY A 1 102 ? -8.020 -9.650 9.479 1.00 8.77 102 GLY 1 CA 1
ATOM 705 C C . GLY A 1 102 ? -8.942 -8.579 8.937 1.00 9.17 102 GLY 1 C 1
ATOM 706 O O . GLY A 1 102 ? -10.150 -8.827 8.837 1.00 12.18 102 GLY 1 O 1
ATOM 707 N N . GLY A 1 103 ? -8.429 -7.389 8.595 1.00 7.93 103 GLY 1 N 1
ATOM 708 C CA . GLY A 1 103 ? -9.199 -6.345 7.934 1.00 8.19 103 GLY 1 CA 1
ATOM 709 C C . GLY A 1 103 ? -8.915 -6.341 6.433 1.00 8.44 103 GLY 1 C 1
ATOM 710 O O . GLY A 1 103 ? -8.349 -7.283 5.888 1.00 10.75 103 GLY 1 O 1
ATOM 711 N N . GLY A 1 104 ? -9.340 -5.319 5.737 1.00 8.27 104 GLY 1 N 1
ATOM 712 C CA . GLY A 1 104 ? -9.173 -5.292 4.305 1.00 8.17 104 GLY 1 CA 1
ATOM 713 C C . GLY A 1 104 ? -7.851 -4.736 3.843 1.00 7.82 104 GLY 1 C 1
ATOM 714 O O . GLY A 1 104 ? -7.253 -5.217 2.889 1.00 8.53 104 GLY 1 O 1
ATOM 715 N N . THR A 1 105 ? -7.397 -3.653 4.475 1.00 6.69 105 THR 1 N 1
ATOM 716 C CA . THR A 1 105 ? -6.269 -2.925 3.942 1.00 6.91 105 THR 1 CA 1
ATOM 717 C C . THR A 1 105 ? -4.948 -3.608 4.294 1.00 7.80 105 THR 1 C 1
ATOM 718 O O . THR A 1 105 ? -4.142 -3.921 3.415 1.00 7.88 105 THR 1 O 1
ATOM 722 N N . GLY A 1 106 ? -4.681 -3.850 5.583 1.00 7.06 106 GLY 1 N 1
ATOM 723 C CA . GLY A 1 106 ? -3.482 -4.602 5.949 1.00 8.23 106 GLY 1 CA 1
ATOM 724 C C . GLY A 1 106 ? -3.458 -5.955 5.243 1.00 7.98 106 GLY 1 C 1
ATOM 725 O O . GLY A 1 106 ? -2.466 -6.301 4.581 1.00 8.52 106 GLY 1 O 1
ATOM 726 N N . THR A 1 107 ? -4.546 -6.711 5.329 1.00 6.85 107 THR 1 N 1
ATOM 727 C CA . THR A 1 107 ? -4.532 -8.055 4.768 1.00 6.81 107 THR 1 CA 1
ATOM 728 C C . THR A 1 107 ? -4.305 -8.066 3.264 1.00 6.09 107 THR 1 C 1
ATOM 729 O O . THR A 1 107 ? -3.564 -8.886 2.722 1.00 8.29 107 THR 1 O 1
ATOM 733 N N . GLY A 1 108 ? -4.991 -7.156 2.576 1.00 6.94 108 GLY 1 N 1
ATOM 734 C CA . GLY A 1 108 ? -4.936 -7.123 1.137 1.00 6.73 108 GLY 1 CA 1
ATOM 735 C C . GLY A 1 108 ? -3.744 -6.406 0.544 1.00 6.48 108 GLY 1 C 1
ATOM 736 O O . GLY A 1 108 ? -3.182 -6.800 -0.506 1.00 7.81 108 GLY 1 O 1
ATOM 737 N N . ALA A 1 109 ? -3.373 -5.261 1.133 1.00 6.96 109 ALA 1 N 1
ATOM 738 C CA . ALA A 1 109 ? -2.274 -4.469 0.589 1.00 6.52 109 ALA 1 CA 1
ATOM 739 C C . ALA A 1 109 ? -0.884 -4.905 1.012 1.00 6.67 109 ALA 1 C 1
ATOM 740 O O . ALA A 1 109 ? 0.083 -4.725 0.246 1.00 6.83 109 ALA 1 O 1
ATOM 742 N N . ALA A 1 110 ? -0.738 -5.505 2.197 1.00 6.46 110 ALA 1 N 1
ATOM 743 C CA . ALA A 1 110 ? 0.596 -5.860 2.666 1.00 6.54 110 ALA 1 CA 1
ATOM 744 C C . ALA A 1 110 ? 1.337 -6.787 1.726 1.00 7.09 110 ALA 1 C 1
ATOM 745 O O . ALA A 1 110 ? 2.519 -6.601 1.481 1.00 8.01 110 ALA 1 O 1
ATOM 747 N N . PRO A 1 111 ? 0.651 -7.810 1.168 1.00 7.71 111 PRO 1 N 1
ATOM 748 C CA . PRO A 1 111 ? 1.383 -8.685 0.209 1.00 7.99 111 PRO 1 CA 1
ATOM 749 C C . PRO A 1 111 ? 1.862 -7.953 -1.035 1.00 8.28 111 PRO 1 C 1
ATOM 750 O O . PRO A 1 111 ? 2.915 -8.308 -1.604 1.00 9.66 111 PRO 1 O 1
ATOM 754 N N . VAL A 1 112 ? 1.086 -6.962 -1.504 1.00 7.79 112 VAL 1 N 1
ATOM 755 C CA . VAL A 1 112 ? 1.504 -6.245 -2.723 1.00 8.06 112 VAL 1 CA 1
ATOM 756 C C . VAL A 1 112 ? 2.721 -5.380 -2.398 1.00 8.12 112 VAL 1 C 1
ATOM 757 O O . VAL A 1 112 ? 3.688 -5.331 -3.167 1.00 8.39 112 VAL 1 O 1
ATOM 761 N N . ILE A 1 113 ? 2.718 -4.745 -1.239 1.00 8.35 113 ILE 1 N 1
ATOM 762 C CA . ILE A 1 113 ? 3.872 -3.929 -0.822 1.00 8.63 113 ILE 1 CA 1
ATOM 763 C C . ILE A 1 113 ? 5.086 -4.801 -0.604 1.00 8.33 113 ILE 1 C 1
ATOM 764 O O . ILE A 1 113 ? 6.188 -4.470 -1.058 1.00 9.04 113 ILE 1 O 1
ATOM 769 N N . ALA A 1 114 ? 4.904 -5.950 0.052 1.00 8.73 114 ALA 1 N 1
ATOM 770 C CA . ALA A 1 114 ? 6.005 -6.875 0.286 1.00 9.49 114 ALA 1 CA 1
ATOM 771 C C . ALA A 1 114 ? 6.611 -7.363 -1.032 1.00 9.83 114 ALA 1 C 1
ATOM 772 O O . ALA A 1 114 ? 7.827 -7.363 -1.177 1.00 10.85 114 ALA 1 O 1
ATOM 774 N N . LYS A 1 115 ? 5.785 -7.775 -1.977 1.00 10.44 115 LYS 1 N 1
ATOM 775 C CA . LYS A 1 115 ? 6.303 -8.313 -3.261 1.00 11.27 115 LYS 1 CA 1
ATOM 776 C C . LYS A 1 115 ? 7.076 -7.232 -3.970 1.00 10.82 115 LYS 1 C 1
ATOM 777 O O . LYS A 1 115 ? 8.110 -7.505 -4.599 1.00 12.21 115 LYS 1 O 1
ATOM 783 N N . THR A 1 116 ? 6.572 -6.000 -3.930 1.00 10.66 116 THR 1 N 1
ATOM 784 C CA . THR A 1 116 ? 7.221 -4.906 -4.633 1.00 10.80 116 THR 1 CA 1
ATOM 785 C C . THR A 1 116 ? 8.588 -4.643 -4.006 1.00 9.77 116 THR 1 C 1
ATOM 786 O O . THR A 1 116 ? 9.590 -4.488 -4.735 1.00 12.21 116 THR 1 O 1
ATOM 790 N N . ALA A 1 117 ? 8.682 -4.649 -2.683 1.00 9.70 117 ALA 1 N 1
ATOM 791 C CA . ALA A 1 117 ? 9.974 -4.476 -2.021 1.00 9.00 117 ALA 1 CA 1
ATOM 792 C C . ALA A 1 117 ? 10.952 -5.604 -2.357 1.00 10.09 117 ALA 1 C 1
ATOM 793 O O . ALA A 1 117 ? 12.157 -5.403 -2.616 1.00 10.86 117 ALA 1 O 1
ATOM 795 N N . LYS A 1 118 ? 10.466 -6.833 -2.302 1.00 11.19 118 LYS 1 N 1
ATOM 796 C CA . LYS A 1 118 ? 11.362 -7.956 -2.463 1.00 13.38 118 LYS 1 CA 1
ATOM 797 C C . LYS A 1 118 ? 11.907 -7.991 -3.874 1.00 13.34 118 LYS 1 C 1
ATOM 798 O O . LYS A 1 118 ? 13.084 -8.343 -4.085 1.00 14.42 118 LYS 1 O 1
ATOM 804 N N . GLU A 1 119 ? 11.083 -7.631 -4.848 1.00 13.45 119 GLU 1 N 1
ATOM 805 C CA . GLU A 1 119 ? 11.540 -7.557 -6.231 1.00 14.90 119 GLU 1 CA 1
ATOM 806 C C . GLU A 1 119 ? 12.569 -6.472 -6.449 1.00 14.71 119 GLU 1 C 1
ATOM 807 O O . GLU A 1 119 ? 13.372 -6.552 -7.411 1.00 17.66 119 GLU 1 O 1
ATOM 813 N N . MET A 1 120 ? 12.593 -5.471 -5.566 1.00 14.58 120 MET 1 N 1
ATOM 814 C CA . MET A 1 120 ? 13.600 -4.432 -5.599 1.00 14.35 120 MET 1 CA 1
ATOM 815 C C . MET A 1 120 ? 14.833 -4.848 -4.853 1.00 13.43 120 MET 1 C 1
ATOM 816 O O . MET A 1 120 ? 15.763 -4.050 -4.773 1.00 15.92 120 MET 1 O 1
ATOM 821 N N . GLY A 1 121 ? 14.892 -6.094 -4.371 1.00 12.43 121 GLY 1 N 1
ATOM 822 C CA . GLY A 1 121 ? 16.067 -6.544 -3.593 1.00 12.65 121 GLY 1 CA 1
ATOM 823 C C . GLY A 1 121 ? 16.148 -6.134 -2.143 1.00 12.04 121 GLY 1 C 1
ATOM 824 O O . GLY A 1 121 ? 17.141 -6.396 -1.477 1.00 13.63 121 GLY 1 O 1
ATOM 825 N N . ILE A 1 122 ? 15.100 -5.488 -1.650 1.00 10.23 122 ILE 1 N 1
ATOM 826 C CA . ILE A 1 122 ? 15.069 -5.025 -0.262 1.00 9.48 122 ILE 1 CA 1
ATOM 827 C C . ILE A 1 122 ? 14.841 -6.242 0.623 1.00 9.12 122 ILE 1 C 1
ATOM 828 O O . ILE A 1 122 ? 14.007 -7.099 0.305 1.00 9.50 122 ILE 1 O 1
ATOM 833 N N . LEU A 1 123 ? 15.561 -6.318 1.749 1.00 8.74 123 LEU 1 N 1
ATOM 834 C CA . LEU A 1 123 ? 15.274 -7.364 2.754 1.00 8.59 123 LEU 1 CA 1
ATOM 835 C C . LEU A 1 123 ? 13.889 -7.047 3.331 1.00 8.10 123 LEU 1 C 1
ATOM 836 O O . LEU A 1 123 ? 13.707 -6.022 3.938 1.00 8.64 123 LEU 1 O 1
ATOM 841 N N . THR A 1 124 ? 12.948 -7.950 3.114 1.00 8.23 124 THR 1 N 1
ATOM 842 C CA . THR A 1 124 ? 11.519 -7.689 3.346 1.00 8.20 124 THR 1 CA 1
ATOM 843 C C . THR A 1 124 ? 11.005 -8.519 4.505 1.00 7.74 124 THR 1 C 1
ATOM 844 O O . THR A 1 124 ? 10.853 -9.754 4.360 1.00 8.13 124 THR 1 O 1
ATOM 848 N N . VAL A 1 125 ? 10.751 -7.852 5.632 1.00 7.39 125 VAL 1 N 1
ATOM 849 C CA . VAL A 1 125 ? 10.318 -8.521 6.859 1.00 7.23 125 VAL 1 CA 1
ATOM 850 C C . VAL A 1 125 ? 8.881 -8.093 7.204 1.00 6.74 125 VAL 1 C 1
ATOM 851 O O . VAL A 1 125 ? 8.651 -6.913 7.483 1.00 7.70 125 VAL 1 O 1
ATOM 855 N N . ALA A 1 126 ? 7.920 -8.990 7.079 1.00 7.01 126 ALA 1 N 1
ATOM 856 C CA . ALA A 1 126 ? 6.546 -8.737 7.522 1.00 6.37 126 ALA 1 CA 1
ATOM 857 C C . ALA A 1 126 ? 6.480 -8.926 9.013 1.00 7.20 126 ALA 1 C 1
ATOM 858 O O . ALA A 1 126 ? 7.129 -9.797 9.575 1.00 7.81 126 ALA 1 O 1
ATOM 860 N N . VAL A 1 127 ? 5.705 -8.061 9.661 1.00 7.51 127 VAL 1 N 1
ATOM 861 C CA . VAL A 1 127 ? 5.411 -8.136 11.067 1.00 6.61 127 VAL 1 CA 1
ATOM 862 C C . VAL A 1 127 ? 3.895 -8.104 11.167 1.00 7.62 127 VAL 1 C 1
ATOM 863 O O . VAL A 1 127 ? 3.269 -7.066 11.037 1.00 8.03 127 VAL 1 O 1
ATOM 867 N N . ALA A 1 128 ? 3.308 -9.287 11.328 1.00 7.90 128 ALA 1 N 1
ATOM 868 C CA . ALA A 1 128 ? 1.875 -9.509 11.156 1.00 7.22 128 ALA 1 CA 1
ATOM 869 C C . ALA A 1 128 ? 1.261 -10.006 12.430 1.00 6.65 128 ALA 1 C 1
ATOM 870 O O . ALA A 1 128 ? 1.776 -10.985 12.996 1.00 8.29 128 ALA 1 O 1
ATOM 872 N N . THR A 1 129 ? 0.131 -9.413 12.827 1.00 6.68 129 THR 1 N 1
ATOM 873 C CA . THR A 1 129 ? -0.631 -9.980 13.937 1.00 6.87 129 THR 1 CA 1
ATOM 874 C C . THR A 1 129 ? -1.822 -10.784 13.457 1.00 5.40 129 THR 1 C 1
ATOM 875 O O . THR A 1 129 ? -2.388 -10.475 12.414 1.00 6.65 129 THR 1 O 1
ATOM 879 N N . LEU A 1 130 ? -2.162 -11.801 14.235 1.00 6.92 130 LEU 1 N 1
ATOM 880 C CA . LEU A 1 130 ? -3.388 -12.542 14.110 1.00 6.90 130 LEU 1 CA 1
ATOM 881 C C . LEU A 1 130 ? -4.320 -12.063 15.253 1.00 6.13 130 LEU 1 C 1
ATOM 882 O O . LEU A 1 130 ? -3.889 -11.821 16.362 1.00 7.34 130 LEU 1 O 1
ATOM 887 N N . PRO A 1 131 ? -5.611 -11.926 14.971 1.00 7.41 131 PRO 1 N 1
ATOM 888 C CA . PRO A 1 131 ? -6.544 -11.288 15.892 1.00 7.99 131 PRO 1 CA 1
ATOM 889 C C . PRO A 1 131 ? -6.810 -11.983 17.204 1.00 9.36 131 PRO 1 C 1
ATOM 890 O O . PRO A 1 131 ? -6.609 -13.183 17.340 1.00 10.50 131 PRO 1 O 1
ATOM 894 N N . PHE A 1 132 ? -7.283 -11.203 18.157 1.00 8.54 132 PHE 1 N 1
ATOM 895 C CA . PHE A 1 132 ? -7.759 -11.786 19.440 1.00 10.34 132 PHE 1 CA 1
ATOM 896 C C . PHE A 1 132 ? -8.977 -12.668 19.203 1.00 11.99 132 PHE 1 C 1
ATOM 897 O O . PHE A 1 132 ? -9.787 -12.425 18.286 1.00 10.31 132 PHE 1 O 1
ATOM 905 N N . ARG A 1 133 ? -9.200 -13.619 20.102 1.00 13.38 133 ARG 1 N 1
ATOM 906 C CA . ARG A 1 133 ? -10.392 -14.434 20.021 1.00 14.28 133 ARG 1 CA 1
ATOM 907 C C . ARG A 1 133 ? -11.668 -13.591 20.097 1.00 13.34 133 ARG 1 C 1
ATOM 908 O O . ARG A 1 133 ? -12.631 -13.925 19.442 1.00 14.93 133 ARG 1 O 1
ATOM 916 N N . PHE A 1 134 ? -11.643 -12.508 20.855 1.00 13.20 134 PHE 1 N 1
ATOM 917 C CA . PHE A 1 134 ? -12.851 -11.635 20.987 1.00 13.67 134 PHE 1 CA 1
ATOM 918 C C . PHE A 1 134 ? -13.228 -10.925 19.676 1.00 12.81 134 PHE 1 C 1
ATOM 919 O O . PHE A 1 134 ? -14.317 -10.316 19.626 1.00 14.30 134 PHE 1 O 1
ATOM 927 N N . GLU A 1 135 ? -12.376 -11.001 18.648 1.00 11.83 135 GLU 1 N 1
ATOM 928 C CA . GLU A 1 135 ? -12.680 -10.475 17.303 1.00 11.90 135 GLU 1 CA 1
ATOM 929 C C . GLU A 1 135 ? -13.433 -11.426 16.417 1.00 12.26 135 GLU 1 C 1
ATOM 930 O O . GLU A 1 135 ? -13.865 -11.079 15.356 1.00 12.50 135 GLU 1 O 1
ATOM 936 N N . GLY A 1 136 ? -13.551 -12.672 16.848 1.00 13.44 136 GLY 1 N 1
ATOM 937 C CA . GLY A 1 136 ? -14.423 -13.617 16.185 1.00 14.77 136 GLY 1 CA 1
ATOM 938 C C . GLY A 1 136 ? -13.755 -14.437 15.111 1.00 14.53 136 GLY 1 C 1
ATOM 939 O O . GLY A 1 136 ? -12.616 -14.163 14.676 1.00 13.87 136 GLY 1 O 1
ATOM 940 N N . PRO A 1 137 ? -14.467 -15.431 14.625 1.00 16.58 137 PRO 1 N 1
ATOM 941 C CA . PRO A 1 137 ? -13.910 -16.438 13.749 1.00 15.85 137 PRO 1 CA 1
ATOM 942 C C . PRO A 1 137 ? -13.665 -15.994 12.318 1.00 15.76 137 PRO 1 C 1
ATOM 943 O O . PRO A 1 137 ? -12.730 -16.488 11.652 1.00 16.47 137 PRO 1 O 1
ATOM 947 N N . ARG A 1 138 ? -14.459 -15.034 11.836 1.00 15.40 138 ARG 1 N 1
ATOM 948 C CA . ARG A 1 138 ? -14.297 -14.602 10.434 1.00 16.21 138 ARG 1 CA 1
ATOM 949 C C . ARG A 1 138 ? -13.023 -13.757 10.250 1.00 14.78 138 ARG 1 C 1
ATOM 950 O O . ARG A 1 138 ? -12.317 -13.877 9.215 1.00 15.30 138 ARG 1 O 1
ATOM 958 N N . LYS A 1 139 ? -12.736 -12.900 11.228 1.00 14.17 139 LYS 1 N 1
ATOM 959 C CA . LYS A 1 139 ? -11.501 -12.115 11.166 1.00 14.20 139 LYS 1 CA 1
ATOM 960 C C . LYS A 1 139 ? -10.310 -13.042 11.165 1.00 11.85 139 LYS 1 C 1
ATOM 961 O O . LYS A 1 139 ? -9.373 -12.805 10.408 1.00 11.14 139 LYS 1 O 1
ATOM 967 N N . MET A 1 140 ? -10.327 -14.125 11.942 1.00 11.18 140 MET 1 N 1
ATOM 968 C CA . MET A 1 140 ? -9.183 -15.040 11.928 1.00 11.77 140 MET 1 CA 1
ATOM 969 C C . MET A 1 140 ? -9.051 -15.777 10.585 1.00 11.29 140 MET 1 C 1
ATOM 970 O O . MET A 1 140 ? -7.933 -15.937 10.073 1.00 10.61 140 MET 1 O 1
ATOM 975 N N . GLU A 1 141 ? -10.176 -16.255 10.010 1.00 13.20 141 GLU 1 N 1
ATOM 976 C CA . GLU A 1 141 ? -10.126 -16.887 8.677 1.00 14.06 141 GLU 1 CA 1
ATOM 977 C C . GLU A 1 141 ? -9.521 -15.936 7.632 1.00 11.73 141 GLU 1 C 1
ATOM 978 O O . GLU A 1 141 ? -8.674 -16.342 6.828 1.00 11.49 141 GLU 1 O 1
ATOM 984 N N . LYS A 1 142 ? -9.949 -14.684 7.632 1.00 11.58 142 LYS 1 N 1
ATOM 985 C CA . LYS A 1 142 ? -9.439 -13.747 6.665 1.00 11.87 142 LYS 1 CA 1
ATOM 986 C C . LYS A 1 142 ? -7.964 -13.506 6.898 1.00 8.89 142 LYS 1 C 1
ATOM 987 O O . LYS A 1 142 ? -7.196 -13.387 5.957 1.00 9.80 142 LYS 1 O 1
ATOM 993 N N . ALA A 1 143 ? -7.567 -13.433 8.169 1.00 8.96 143 ALA 1 N 1
ATOM 994 C CA . ALA A 1 143 ? -6.145 -13.221 8.524 1.00 8.40 143 ALA 1 CA 1
ATOM 995 C C . ALA A 1 143 ? -5.258 -14.321 8.018 1.00 9.09 143 ALA 1 C 1
ATOM 996 O O . ALA A 1 143 ? -4.204 -14.073 7.439 1.00 9.78 143 ALA 1 O 1
ATOM 998 N N . LEU A 1 144 ? -5.701 -15.554 8.218 1.00 10.11 144 LEU 1 N 1
ATOM 999 C CA . LEU A 1 144 ? -4.897 -16.703 7.799 1.00 10.32 144 LEU 1 CA 1
ATOM 1000 C C . LEU A 1 144 ? -4.806 -16.841 6.275 1.00 10.74 144 LEU 1 C 1
ATOM 1001 O O . LEU A 1 144 ? -3.752 -17.157 5.718 1.00 10.63 144 LEU 1 O 1
ATOM 1006 N N . LYS A 1 145 ? -5.894 -16.550 5.574 1.00 11.84 145 LYS 1 N 1
ATOM 1007 C CA . LYS A 1 145 ? -5.875 -16.520 4.118 1.00 12.26 145 LYS 1 CA 1
ATOM 1008 C C . LYS A 1 145 ? -4.895 -15.461 3.614 1.00 11.81 145 LYS 1 C 1
ATOM 1009 O O . LYS A 1 145 ? -4.100 -15.673 2.692 1.00 12.97 145 LYS 1 O 1
ATOM 1015 N N . GLY A 1 146 ? -4.913 -14.284 4.229 1.00 11.67 146 GLY 1 N 1
ATOM 1016 C CA . GLY A 1 146 ? -3.991 -13.218 3.824 1.00 11.25 146 GLY 1 CA 1
ATOM 1017 C C . GLY A 1 146 ? -2.554 -13.535 4.132 1.00 9.48 146 GLY 1 C 1
ATOM 1018 O O . GLY A 1 146 ? -1.637 -13.182 3.367 1.00 10.04 146 GLY 1 O 1
ATOM 1019 N N . LEU A 1 147 ? -2.327 -14.228 5.234 1.00 10.23 147 LEU 1 N 1
ATOM 1020 C CA . LEU A 1 147 ? -0.974 -14.585 5.650 1.00 10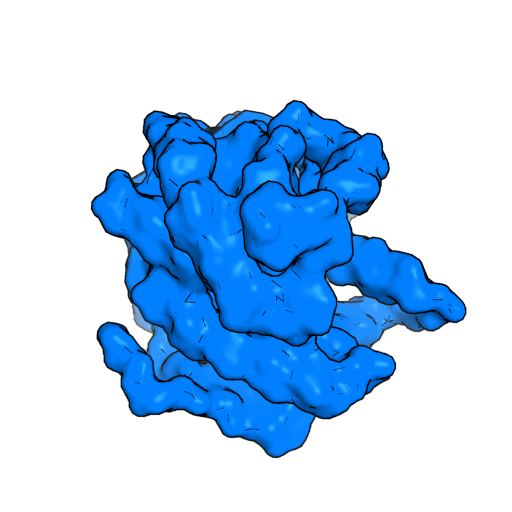.34 147 LEU 1 CA 1
ATOM 1021 C C . LEU A 1 147 ? -0.350 -15.494 4.601 1.00 9.69 147 LEU 1 C 1
ATOM 1022 O O . LEU A 1 147 ? 0.824 -15.408 4.314 1.00 11.47 147 LEU 1 O 1
ATOM 1027 N N . GLU A 1 148 ? -1.154 -16.333 3.971 1.00 11.27 148 GLU 1 N 1
ATOM 1028 C CA . GLU A 1 148 ? -0.651 -17.231 2.925 1.00 12.00 148 GLU 1 CA 1
ATOM 1029 C C . GLU A 1 148 ? -0.126 -16.446 1.694 1.00 12.44 148 GLU 1 C 1
ATOM 1030 O O . GLU A 1 148 ? 0.885 -16.771 1.080 1.00 15.20 148 GLU 1 O 1
ATOM 1036 N N . LYS A 1 149 ? -0.766 -15.339 1.385 1.00 10.98 149 LYS 1 N 1
ATOM 1037 C CA . LYS A 1 149 ? -0.265 -14.459 0.324 1.00 12.07 149 LYS 1 CA 1
ATOM 1038 C C . LYS A 1 149 ? 0.935 -13.626 0.762 1.00 10.44 149 LYS 1 C 1
ATOM 1039 O O . LYS A 1 149 ? 1.899 -13.433 0.008 1.00 12.52 149 LYS 1 O 1
ATOM 1045 N N . LEU A 1 150 ? 0.915 -13.160 2.015 1.00 9.44 150 LEU 1 N 1
ATOM 1046 C CA . LEU A 1 150 ? 2.017 -12.386 2.538 1.00 9.83 150 LEU 1 CA 1
ATOM 1047 C C . LEU A 1 150 ? 3.296 -13.177 2.581 1.00 9.89 150 LEU 1 C 1
ATOM 1048 O O . LEU A 1 150 ? 4.395 -12.676 2.272 1.00 10.89 150 LEU 1 O 1
ATOM 1053 N N . LYS A 1 151 ? 3.204 -14.450 2.929 1.00 10.51 151 LYS 1 N 1
ATOM 1054 C CA . LYS A 1 151 ? 4.393 -15.265 3.030 1.00 13.40 151 LYS 1 CA 1
ATOM 1055 C C . LYS A 1 151 ? 5.099 -15.454 1.688 1.00 12.92 151 LYS 1 C 1
ATOM 1056 O O . LYS A 1 151 ? 6.323 -15.589 1.610 1.00 14.02 151 LYS 1 O 1
ATOM 1062 N N . GLU A 1 152 ? 4.339 -15.480 0.602 1.00 13.35 152 GLU 1 N 1
ATOM 1063 C CA . GLU A 1 152 ? 4.924 -15.678 -0.723 1.00 15.79 152 GLU 1 CA 1
ATOM 1064 C C . GLU A 1 152 ? 5.760 -14.497 -1.129 1.00 17.23 152 GLU 1 C 1
ATOM 1065 O O . GLU A 1 152 ? 6.673 -14.625 -1.956 1.00 20.01 152 GLU 1 O 1
ATOM 1071 N N . SER A 1 153 ? 5.434 -13.351 -0.530 1.00 14.54 153 SER 1 N 1
ATOM 1072 C CA . SER A 1 153 ? 5.904 -12.038 -0.911 1.00 16.15 153 SER 1 CA 1
ATOM 1073 C C . SER A 1 153 ? 7.044 -11.507 -0.021 1.00 14.08 153 SE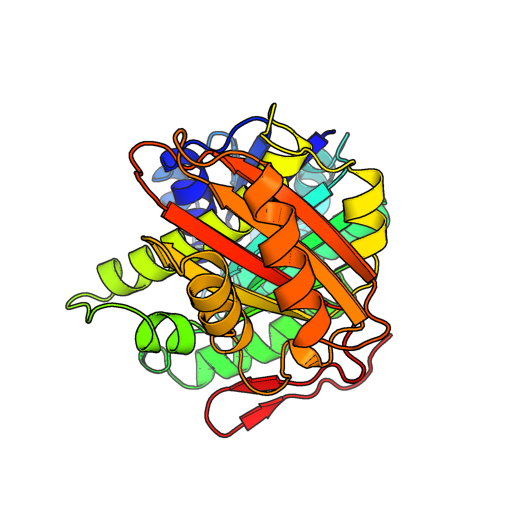R 1 C 1
ATOM 1074 O O . SER A 1 153 ? 7.502 -10.396 -0.264 1.00 14.76 153 SER 1 O 1
ATOM 1077 N N . SER A 1 154 ? 7.414 -12.234 1.052 1.00 11.00 154 SER 1 N 1
ATOM 1078 C CA . SER A 1 154 ? 8.332 -11.785 2.099 1.00 12.01 154 SER 1 CA 1
ATOM 1079 C C . SER A 1 154 ? 9.580 -12.621 2.168 1.00 10.53 154 SER 1 C 1
ATOM 1080 O O . SER A 1 154 ? 9.548 -13.797 1.842 1.00 12.46 154 SER 1 O 1
ATOM 1083 N N . ASP A 1 155 ? 10.671 -12.042 2.693 1.00 9.12 155 ASP 1 N 1
ATOM 1084 C CA . ASP A 1 155 ? 11.827 -12.831 3.103 1.00 10.00 155 ASP 1 CA 1
ATOM 1085 C C . ASP A 1 155 ? 11.520 -13.628 4.323 1.00 9.30 155 ASP 1 C 1
ATOM 1086 O O . ASP A 1 155 ? 11.705 -14.835 4.365 1.00 9.87 155 ASP 1 O 1
ATOM 1091 N N . ALA A 1 156 ? 11.087 -12.912 5.360 1.00 8.48 156 ALA 1 N 1
ATOM 1092 C CA . ALA A 1 156 ? 10.697 -13.475 6.640 1.00 8.85 156 ALA 1 CA 1
ATOM 1093 C C . ALA A 1 156 ? 9.378 -12.833 7.043 1.00 7.55 156 ALA 1 C 1
ATOM 1094 O O . ALA A 1 156 ? 9.168 -11.634 6.764 1.00 8.29 156 ALA 1 O 1
ATOM 1096 N N . TYR A 1 157 ? 8.521 -13.584 7.733 1.00 7.08 157 TYR 1 N 1
ATOM 1097 C CA . TYR A 1 157 ? 7.270 -13.073 8.207 1.00 6.72 157 TYR 1 CA 1
ATOM 1098 C C . TYR A 1 157 ? 7.151 -13.445 9.675 1.00 6.68 157 TYR 1 C 1
ATOM 1099 O O . TYR A 1 157 ? 6.984 -14.611 10.037 1.00 7.30 157 TYR 1 O 1
ATOM 1108 N N . ILE A 1 158 ? 7.268 -12.425 10.509 1.00 6.75 158 ILE 1 N 1
ATOM 1109 C CA . ILE A 1 158 ? 7.106 -12.589 11.965 1.00 6.53 158 ILE 1 CA 1
ATOM 1110 C C . ILE A 1 158 ? 5.597 -12.586 12.230 1.00 6.20 158 ILE 1 C 1
ATOM 1111 O O . ILE A 1 158 ? 4.919 -11.623 11.865 1.00 8.03 158 ILE 1 O 1
ATOM 1116 N N . VAL A 1 159 ? 5.093 -13.668 12.819 1.00 5.88 159 VAL 1 N 1
ATOM 1117 C CA . VAL A 1 159 ? 3.674 -13.831 13.092 1.00 7.04 159 VAL 1 CA 1
ATOM 1118 C C . VAL A 1 159 ? 3.444 -13.853 14.606 1.00 6.93 159 VAL 1 C 1
ATOM 1119 O O . VAL A 1 159 ? 3.997 -14.667 15.266 1.00 7.80 159 VAL 1 O 1
ATOM 1123 N N . ILE A 1 160 ? 2.615 -12.930 15.068 1.00 7.67 160 ILE 1 N 1
ATOM 1124 C CA . ILE A 1 160 ? 2.320 -12.738 16.498 1.00 7.41 160 ILE 1 CA 1
ATOM 1125 C C . ILE A 1 160 ? 0.839 -12.866 16.705 1.00 8.59 160 ILE 1 C 1
ATOM 1126 O O . ILE A 1 160 ? 0.054 -12.205 16.022 1.00 9.29 160 ILE 1 O 1
ATOM 1131 N N . HIS A 1 161 ? 0.457 -13.785 17.576 1.00 7.71 161 HIS 1 N 1
ATOM 1132 C CA . HIS A 1 161 ? -0.949 -14.025 17.835 1.00 8.03 161 HIS 1 CA 1
ATOM 1133 C C . HIS A 1 161 ? -1.351 -13.176 19.028 1.00 7.81 161 HIS 1 C 1
ATOM 1134 O O . HIS A 1 161 ? -0.792 -13.335 20.104 1.00 8.60 161 HIS 1 O 1
ATOM 1141 N N . ASN A 1 162 ? -2.333 -12.290 18.847 1.00 7.76 162 ASN 1 N 1
ATOM 1142 C CA . ASN A 1 162 ? -2.659 -11.354 19.923 1.00 7.87 162 ASN 1 CA 1
ATOM 1143 C C . ASN A 1 162 ? -3.092 -12.086 21.198 1.00 8.99 162 ASN 1 C 1
ATOM 1144 O O . ASN A 1 162 ? -2.863 -11.580 22.294 1.00 10.04 162 ASN 1 O 1
ATOM 1149 N N . ASP A 1 163 ? -3.725 -13.260 21.068 1.00 9.98 163 ASP 1 N 1
ATOM 1150 C CA . ASP A 1 163 ? -4.132 -14.008 22.287 1.00 11.05 163 ASP 1 CA 1
ATOM 1151 C C . ASP A 1 163 ? -2.905 -14.406 23.131 1.00 11.63 163 ASP 1 C 1
ATOM 1152 O O . ASP A 1 163 ? -2.988 -14.505 24.352 1.00 12.72 163 ASP 1 O 1
ATOM 1157 N N . LYS A 1 164 ? -1.737 -14.588 22.497 1.00 10.50 164 LYS 1 N 1
ATOM 1158 C CA . LYS A 1 164 ? -0.522 -14.938 23.280 1.00 10.31 164 LYS 1 CA 1
ATOM 1159 C C . LYS A 1 164 ? -0.010 -13.731 24.059 1.00 11.05 164 LYS 1 C 1
ATOM 1160 O O . LYS A 1 164 ? 0.494 -13.835 25.209 1.00 12.67 164 LYS 1 O 1
ATOM 1166 N N . ILE A 1 165 ? -0.138 -12.547 23.461 1.00 11.41 165 ILE 1 N 1
ATOM 1167 C CA . ILE A 1 165 ? 0.186 -11.305 24.184 1.00 12.48 165 ILE 1 CA 1
ATOM 1168 C C . ILE A 1 165 ? -0.736 -11.111 25.393 1.00 13.22 165 ILE 1 C 1
ATOM 1169 O O . ILE A 1 165 ? -0.263 -10.811 26.510 1.00 16.13 165 ILE 1 O 1
ATOM 1174 N N . LYS A 1 166 ? -2.031 -11.365 25.211 1.00 14.41 166 LYS 1 N 1
ATOM 1175 C CA . LYS A 1 166 ? -3.013 -11.244 26.318 1.00 16.11 166 LYS 1 CA 1
ATOM 1176 C C . LYS A 1 166 ? -2.686 -12.226 27.427 1.00 17.90 166 LYS 1 C 1
ATOM 1177 O O . LYS A 1 166 ? -2.764 -11.852 28.598 1.00 19.34 166 LYS 1 O 1
ATOM 1183 N N . GLU A 1 167 ? -2.327 -13.470 27.067 1.00 17.60 167 GLU 1 N 1
ATOM 1184 C CA . GLU A 1 167 ? -1.987 -14.534 28.054 1.00 20.56 167 GLU 1 CA 1
ATOM 1185 C C . GLU A 1 167 ? -0.818 -14.118 28.908 1.00 20.38 167 GLU 1 C 1
ATOM 1186 O O . GLU A 1 167 ? -0.747 -14.478 30.095 1.00 20.47 167 GLU 1 O 1
ATOM 1192 N N . LEU A 1 168 ? 0.098 -13.364 28.346 1.00 21.49 168 LEU 1 N 1
ATOM 1193 C CA . LEU A 1 168 ? 1.379 -13.055 28.977 1.00 22.11 168 LEU 1 CA 1
ATOM 1194 C C . LEU A 1 168 ? 1.401 -11.676 29.621 1.00 23.43 168 LEU 1 C 1
ATOM 1195 O O . LEU A 1 168 ? 2.417 -11.233 30.168 1.00 26.81 168 LEU 1 O 1
ATOM 1200 N N . SER A 1 169 ? 0.264 -10.980 29.601 1.00 21.87 169 SER 1 N 1
ATOM 1201 C CA . SER A 1 169 ? 0.218 -9.574 30.024 1.00 21.40 169 SER 1 CA 1
ATOM 1202 C C . SER A 1 169 ? -0.848 -9.376 31.136 1.00 20.76 169 SER 1 C 1
ATOM 1203 O O . SER A 1 169 ? -1.680 -10.242 31.354 1.00 20.99 169 SER 1 O 1
ATOM 1208 N N . ASN A 1 170 ? -0.844 -8.203 31.760 1.00 19.88 170 ASN 1 N 1
ATOM 1209 C CA . ASN A 1 170 ? -1.868 -7.849 32.763 1.00 20.76 170 ASN 1 CA 1
ATOM 1210 C C . ASN A 1 170 ? -3.221 -7.792 32.108 1.00 18.05 170 ASN 1 C 1
ATOM 1211 O O . ASN A 1 170 ? -3.355 -7.437 30.932 1.00 18.88 170 ASN 1 O 1
ATOM 1216 N N . ARG A 1 171 ? -4.234 -8.142 32.883 1.00 15.65 171 ARG 1 N 1
ATOM 1217 C CA . ARG A 1 171 ? -5.599 -7.985 32.439 1.00 13.24 171 ARG 1 CA 1
ATOM 1218 C C . ARG A 1 171 ? -5.888 -6.550 32.071 1.00 12.22 171 ARG 1 C 1
ATOM 1219 O O . ARG A 1 171 ? -5.424 -5.627 32.703 1.00 14.57 171 ARG 1 O 1
ATOM 1227 N N . THR A 1 172 ? -6.620 -6.398 30.980 1.00 13.13 172 THR 1 N 1
ATOM 1228 C CA . THR A 1 172 ? -7.051 -5.098 30.500 1.00 13.30 172 THR 1 CA 1
ATOM 1229 C C . THR A 1 172 ? -8.572 -5.010 30.578 1.00 13.11 172 THR 1 C 1
ATOM 1230 O O . THR A 1 172 ? -9.307 -5.974 30.376 1.00 14.56 172 THR 1 O 1
ATOM 1234 N N . LEU A 1 173 ? -9.051 -3.803 30.812 1.00 13.23 173 LEU 1 N 1
ATOM 1235 C CA . LEU A 1 173 ? -10.471 -3.558 30.973 1.00 13.99 173 LEU 1 CA 1
ATOM 1236 C C . LEU A 1 173 ? -11.184 -2.911 29.803 1.00 15.43 173 LEU 1 C 1
ATOM 1237 O O . LEU A 1 173 ? -12.426 -2.859 29.764 1.00 16.64 173 LEU 1 O 1
ATOM 1242 N N . THR A 1 174 ? -10.401 -2.470 28.826 1.00 15.84 174 THR 1 N 1
ATOM 1243 C CA . THR A 1 174 ? -10.935 -1.879 27.589 1.00 17.47 174 THR 1 CA 1
ATOM 1244 C C . THR A 1 174 ? -10.185 -2.528 26.427 1.00 17.24 174 THR 1 C 1
ATOM 1245 O O . THR A 1 174 ? -9.013 -2.900 26.580 1.00 16.30 174 THR 1 O 1
ATOM 1249 N N . ILE A 1 175 ? -10.841 -2.664 25.282 1.00 18.30 175 ILE 1 N 1
ATOM 1250 C CA . ILE A 1 175 ? -10.161 -3.163 24.091 1.00 19.07 175 ILE 1 CA 1
ATOM 1251 C C . ILE A 1 175 ? -9.019 -2.221 23.680 1.00 17.81 175 ILE 1 C 1
ATOM 1252 O O . ILE A 1 175 ? -7.968 -2.649 23.217 1.00 17.02 175 ILE 1 O 1
ATOM 1257 N N . LYS A 1 176 ? -9.203 -0.923 23.836 1.00 17.33 176 LYS 1 N 1
ATOM 1258 C CA . LYS A 1 176 ? -8.141 0.031 23.608 1.00 18.97 176 LYS 1 CA 1
ATOM 1259 C C . LYS A 1 176 ? -6.832 -0.370 24.327 1.00 17.04 176 LYS 1 C 1
ATOM 1260 O O . LYS A 1 176 ? -5.744 -0.379 23.730 1.00 16.66 176 LYS 1 O 1
ATOM 1266 N N . ASP A 1 177 ? -6.917 -0.656 25.623 1.00 15.69 177 ASP 1 N 1
ATOM 1267 C CA . ASP A 1 177 ? -5.762 -1.015 26.412 1.00 14.74 177 ASP 1 CA 1
ATOM 1268 C C . ASP A 1 177 ? -5.205 -2.395 25.987 1.00 13.06 177 ASP 1 C 1
ATOM 1269 O O . ASP A 1 177 ? -3.990 -2.603 26.082 1.00 12.01 177 ASP 1 O 1
ATOM 1274 N N . ALA A 1 178 ? -6.056 -3.314 25.542 1.00 12.05 178 ALA 1 N 1
ATOM 1275 C CA . ALA A 1 178 ? -5.568 -4.578 25.028 1.00 11.87 178 ALA 1 CA 1
ATOM 1276 C C . ALA A 1 178 ? -4.654 -4.334 23.826 1.00 11.31 178 ALA 1 C 1
ATOM 1277 O O . ALA A 1 178 ? -3.591 -4.938 23.691 1.00 10.74 178 ALA 1 O 1
ATOM 1279 N N . PHE A 1 179 ? -5.083 -3.461 22.926 1.00 11.06 179 PHE 1 N 1
ATOM 1280 C CA . PHE A 1 179 ? -4.245 -3.133 21.762 1.00 11.14 179 PHE 1 CA 1
ATOM 1281 C C . PHE A 1 179 ? -3.025 -2.329 22.061 1.00 12.13 179 PHE 1 C 1
ATOM 1282 O O . PHE A 1 179 ? -2.043 -2.461 21.336 1.00 12.72 179 PHE 1 O 1
ATOM 1290 N N . LYS A 1 180 ? -3.032 -1.483 23.087 1.00 13.91 180 LYS 1 N 1
ATOM 1291 C CA . LYS A 1 180 ? -1.818 -0.797 23.521 1.00 13.96 180 LYS 1 CA 1
ATOM 1292 C C . LYS A 1 180 ? -0.758 -1.811 23.927 1.00 12.90 180 LYS 1 C 1
ATOM 1293 O O . LYS A 1 180 ? 0.429 -1.591 23.616 1.00 13.83 180 LYS 1 O 1
ATOM 1299 N N . GLU A 1 181 ? -1.136 -2.934 24.569 1.00 12.35 181 GLU 1 N 1
ATOM 1300 C CA . GLU A 1 181 ? -0.152 -3.960 24.943 1.00 12.84 181 GLU 1 CA 1
ATOM 1301 C C . GLU A 1 181 ? 0.432 -4.588 23.673 1.00 12.11 181 GLU 1 C 1
ATOM 1302 O O . GLU A 1 181 ? 1.621 -4.848 23.604 1.00 13.17 181 GLU 1 O 1
ATOM 1313 N N . VAL A 1 182 ? -0.406 -4.846 22.687 1.00 10.57 182 VAL 1 N 1
ATOM 1314 C CA . VAL A 1 182 ? 0.075 -5.373 21.386 1.00 10.16 182 VAL 1 CA 1
ATOM 1315 C C . VAL A 1 182 ? 1.048 -4.399 20.757 1.00 9.83 182 VAL 1 C 1
ATOM 1316 O O . VAL A 1 182 ? 2.140 -4.807 20.336 1.00 10.30 182 VAL 1 O 1
ATOM 1320 N N . ASP A 1 183 ? 0.688 -3.125 20.690 1.00 9.71 183 ASP 1 N 1
ATOM 1321 C CA . ASP A 1 183 ? 1.560 -2.132 20.062 1.00 10.06 183 ASP 1 CA 1
ATOM 1322 C C . ASP A 1 183 ? 2.917 -2.084 20.792 1.00 10.19 183 ASP 1 C 1
ATOM 1323 O O . ASP A 1 183 ? 3.951 -1.929 20.185 1.00 10.02 183 ASP 1 O 1
ATOM 1328 N N . SER A 1 184 ? 2.918 -2.184 22.124 1.00 10.11 184 SER 1 N 1
ATOM 1329 C CA . SER A 1 184 ? 4.157 -2.158 22.922 1.00 11.23 184 SER 1 CA 1
ATOM 1330 C C . SER A 1 184 ? 5.068 -3.287 22.531 1.00 11.02 184 SER 1 C 1
ATOM 1331 O O . SER A 1 184 ? 6.287 -3.073 22.405 1.00 11.17 184 SER 1 O 1
ATOM 1334 N N . VAL A 1 185 ? 4.504 -4.485 22.404 1.00 9.50 185 VAL 1 N 1
ATOM 1335 C CA . VAL A 1 185 ? 5.285 -5.660 22.037 1.00 10.14 185 VAL 1 CA 1
ATOM 1336 C C . VAL A 1 185 ? 5.843 -5.540 20.610 1.00 8.53 185 VAL 1 C 1
ATOM 1337 O O . VAL A 1 185 ? 7.028 -5.794 20.356 1.00 9.94 185 VAL 1 O 1
ATOM 1341 N N . LEU A 1 186 ? 4.997 -5.117 19.677 1.00 7.97 186 LEU 1 N 1
ATOM 1342 C CA . LEU A 1 186 ? 5.459 -4.948 18.304 1.00 8.36 186 LEU 1 CA 1
ATOM 1343 C C . LEU A 1 186 ? 6.569 -3.920 18.216 1.00 8.02 186 LEU 1 C 1
ATOM 1344 O O . LEU A 1 186 ? 7.552 -4.107 17.483 1.00 7.92 186 LEU 1 O 1
ATOM 1349 N N . SER A 1 187 ? 6.440 -2.846 18.987 1.00 7.87 187 SER 1 N 1
ATOM 1350 C CA . SER A 1 187 ? 7.476 -1.831 19.024 1.00 8.48 187 SER 1 CA 1
ATOM 1351 C C . SER A 1 187 ? 8.772 -2.325 19.594 1.00 8.25 187 SER 1 C 1
ATOM 1352 O O . SER A 1 187 ? 9.832 -2.091 19.016 1.00 8.56 187 SER 1 O 1
ATOM 1355 N N . LYS A 1 188 ? 8.718 -3.047 20.706 1.00 9.13 188 LYS 1 N 1
ATOM 1356 C CA . LYS A 1 188 ? 9.952 -3.674 21.210 1.00 9.75 188 LYS 1 CA 1
ATOM 1357 C C . LYS A 1 188 ? 10.568 -4.602 20.200 1.00 9.33 188 LYS 1 C 1
ATOM 1358 O O . LYS A 1 188 ? 11.800 -4.663 20.060 1.00 9.78 188 LYS 1 O 1
ATOM 1364 N N . ALA A 1 189 ? 9.746 -5.381 19.514 1.00 8.62 189 ALA 1 N 1
ATOM 1365 C CA . ALA A 1 189 ? 10.269 -6.364 18.599 1.00 9.30 189 ALA 1 CA 1
ATOM 1366 C C . ALA A 1 189 ? 11.046 -5.719 17.470 1.00 8.56 189 ALA 1 C 1
ATOM 1367 O O . ALA A 1 189 ? 12.166 -6.113 17.123 1.00 9.04 189 ALA 1 O 1
ATOM 1369 N N . VAL A 1 190 ? 10.439 -4.696 16.863 1.00 8.57 190 VAL 1 N 1
ATOM 1370 C CA . VAL A 1 190 ? 11.086 -4.007 15.736 1.00 7.61 190 VAL 1 CA 1
ATOM 1371 C C . VAL A 1 190 ? 12.277 -3.193 16.189 1.00 6.92 190 VAL 1 C 1
ATOM 1372 O O . VAL A 1 190 ? 13.358 -3.256 15.557 1.00 8.32 190 VAL 1 O 1
ATOM 1376 N N . ARG A 1 191 ? 12.098 -2.404 17.234 1.00 7.81 191 ARG 1 N 1
ATOM 1377 C CA . ARG A 1 191 ? 13.219 -1.570 17.756 1.00 8.50 191 ARG 1 CA 1
ATOM 1378 C C . ARG A 1 191 ? 14.391 -2.396 18.214 1.00 8.52 191 ARG 1 C 1
ATOM 1379 O O . ARG A 1 191 ? 15.545 -1.964 18.075 1.00 9.08 191 ARG 1 O 1
ATOM 1387 N N . GLY A 1 192 ? 14.137 -3.606 18.660 1.00 8.63 192 GLY 1 N 1
ATOM 1388 C CA . GLY A 1 192 ? 15.252 -4.477 19.043 1.00 9.21 192 GLY 1 CA 1
ATOM 1389 C C . GLY A 1 192 ? 16.101 -4.889 17.845 1.00 8.44 192 GLY 1 C 1
ATOM 1390 O O . GLY A 1 192 ? 17.287 -5.188 18.013 1.00 10.28 192 GLY 1 O 1
ATOM 1391 N N . ILE A 1 193 ? 15.517 -5.015 16.660 1.00 9.81 193 ILE 1 N 1
ATOM 1392 C CA . ILE A 1 193 ? 16.290 -5.340 15.471 1.00 10.51 193 ILE 1 CA 1
ATOM 1393 C C . ILE A 1 193 ? 16.938 -4.063 14.916 1.00 9.53 193 ILE 1 C 1
ATOM 1394 O O . ILE A 1 193 ? 18.148 -4.046 14.562 1.00 11.72 193 ILE 1 O 1
ATOM 1399 N N . THR A 1 194 ? 16.179 -2.982 14.785 1.00 8.81 194 THR 1 N 1
ATOM 1400 C CA . THR A 1 194 ? 16.740 -1.813 14.145 1.00 9.47 194 THR 1 CA 1
ATOM 1401 C C . THR A 1 194 ? 17.864 -1.242 14.971 1.00 9.10 194 THR 1 C 1
ATOM 1402 O O . THR A 1 194 ? 18.875 -0.785 14.426 1.00 10.23 194 THR 1 O 1
ATOM 1406 N N . SER A 1 195 ? 17.685 -1.181 16.292 1.00 9.13 195 SER 1 N 1
ATOM 1407 C CA . SER A 1 195 ? 18.598 -0.398 17.105 1.00 9.95 195 SER 1 CA 1
ATOM 1408 C C . SER A 1 195 ? 19.989 -1.011 17.168 1.00 10.66 195 SER 1 C 1
ATOM 1409 O O . SER A 1 195 ? 20.960 -0.325 17.377 1.00 12.98 195 SER 1 O 1
ATOM 1412 N N . ILE A 1 196 ? 20.090 -2.308 16.991 1.00 9.13 196 ILE 1 N 1
ATOM 1413 C CA . ILE A 1 196 ? 21.389 -2.965 16.964 1.00 9.58 196 ILE 1 CA 1
ATOM 1414 C C . ILE A 1 196 ? 22.103 -2.800 15.623 1.00 10.22 196 ILE 1 C 1
ATOM 1415 O O . ILE A 1 196 ? 23.284 -3.112 15.516 1.00 10.58 196 ILE 1 O 1
ATOM 1420 N N . VAL A 1 197 ? 21.417 -2.248 14.627 1.00 10.40 197 VAL 1 N 1
ATOM 1421 C CA . VAL A 1 197 ? 22.036 -2.018 13.327 1.00 10.46 197 VAL 1 CA 1
ATOM 1422 C C . VAL A 1 197 ? 22.331 -0.537 13.091 1.00 11.06 197 VAL 1 C 1
ATOM 1423 O O . VAL A 1 197 ? 23.435 -0.190 12.706 1.00 13.57 197 VAL 1 O 1
ATOM 1427 N N . VAL A 1 198 ? 21.372 0.351 13.328 1.00 11.90 198 VAL 1 N 1
ATOM 1428 C CA . VAL A 1 198 ? 21.454 1.758 12.867 1.00 13.78 198 VAL 1 CA 1
ATOM 1429 C C . VAL A 1 198 ? 21.684 2.792 13.973 1.00 15.19 198 VAL 1 C 1
ATOM 1430 O O . VAL A 1 198 ? 21.641 3.987 13.680 1.00 19.99 198 VAL 1 O 1
ATOM 1434 N N . THR A 1 199 ? 21.796 2.366 15.227 1.00 14.65 199 THR 1 N 1
ATOM 1435 C CA . THR A 1 199 ? 22.158 3.305 16.316 1.00 15.82 199 THR 1 CA 1
ATOM 1436 C C . THR A 1 199 ? 23.473 2.833 16.873 1.00 16.23 199 THR 1 C 1
ATOM 1437 O O . THR A 1 199 ? 23.769 1.669 16.766 1.00 14.55 199 THR 1 O 1
ATOM 1441 N N . PRO A 1 200 ? 24.223 3.711 17.539 1.00 16.71 200 PRO 1 N 1
ATOM 1442 C CA . PRO A 1 200 ? 25.395 3.258 18.262 1.00 16.96 200 PRO 1 CA 1
ATOM 1443 C C . PRO A 1 200 ? 24.930 2.428 19.468 1.00 17.69 200 PRO 1 C 1
ATOM 1444 O O . PRO A 1 200 ? 24.356 2.946 20.413 1.00 22.08 200 PRO 1 O 1
ATOM 1448 N N . ALA A 1 201 ? 25.199 1.143 19.445 1.00 14.80 201 ALA 1 N 1
ATOM 1449 C CA . ALA A 1 201 ? 24.670 0.209 20.431 1.00 13.44 201 ALA 1 CA 1
ATOM 1450 C C . ALA A 1 201 ? 25.757 -0.304 21.338 1.00 12.45 201 ALA 1 C 1
ATOM 1451 O O . ALA A 1 201 ? 26.922 0.057 21.187 1.00 15.94 201 ALA 1 O 1
ATOM 1453 N N . VAL A 1 202 ? 25.397 -1.173 22.282 1.00 12.18 202 VAL 1 N 1
ATOM 1454 C CA . VAL A 1 202 ? 26.382 -1.793 23.168 1.00 12.58 202 VAL 1 CA 1
ATOM 1455 C C . VAL A 1 202 ? 27.217 -2.782 22.339 1.00 12.39 202 VAL 1 C 1
ATOM 1456 O O . VAL A 1 202 ? 28.450 -2.784 22.396 1.00 16.07 202 VAL 1 O 1
ATOM 1460 N N . ILE A 1 203 ? 26.533 -3.663 21.593 1.00 11.67 203 ILE 1 N 1
ATOM 1461 C CA . ILE A 1 203 ? 27.154 -4.504 20.568 1.00 11.57 203 ILE 1 CA 1
ATOM 1462 C C . ILE A 1 203 ? 26.300 -4.376 19.315 1.00 9.81 203 ILE 1 C 1
ATOM 1463 O O . ILE A 1 203 ? 25.140 -4.779 19.296 1.00 9.92 203 ILE 1 O 1
ATOM 1468 N N . ASN A 1 204 ? 26.844 -3.718 18.295 1.00 9.95 204 ASN 1 N 1
ATOM 1469 C CA . ASN A 1 204 ? 26.164 -3.608 17.036 1.00 10.84 204 ASN 1 CA 1
ATOM 1470 C C . ASN A 1 204 ? 26.306 -4.900 16.211 1.00 10.88 204 ASN 1 C 1
ATOM 1471 O O . ASN A 1 204 ? 27.299 -5.619 16.324 1.00 12.97 204 ASN 1 O 1
ATOM 1476 N N . VAL A 1 205 ? 25.329 -5.096 15.319 1.00 10.94 205 VAL 1 N 1
ATOM 1477 C CA . VAL A 1 205 ? 25.393 -6.141 14.316 1.00 12.05 205 VAL 1 CA 1
ATOM 1478 C C . VAL A 1 205 ? 25.430 -5.478 12.929 1.00 10.28 205 VAL 1 C 1
ATOM 1479 O O . VAL A 1 205 ? 24.761 -4.485 12.671 1.00 12.31 205 VAL 1 O 1
ATOM 1483 N N . ASP A 1 206 ? 26.211 -6.047 12.009 1.00 10.09 206 ASP 1 N 1
ATOM 1484 C CA . ASP A 1 206 ? 26.242 -5.591 10.652 1.00 10.67 206 ASP 1 CA 1
ATOM 1485 C C . ASP A 1 206 ? 24.925 -5.884 9.959 1.00 9.72 206 ASP 1 C 1
ATOM 1486 O O . ASP A 1 206 ? 24.348 -6.965 10.133 1.00 10.39 206 ASP 1 O 1
ATOM 1491 N N . PHE A 1 207 ? 24.461 -4.960 9.129 1.00 9.85 207 PHE 1 N 1
ATOM 1492 C CA . PHE A 1 207 ? 23.294 -5.238 8.347 1.00 9.66 207 PHE 1 CA 1
ATOM 1493 C C . PHE A 1 207 ? 23.492 -6.543 7.580 1.00 9.32 207 PHE 1 C 1
ATOM 1494 O O . PHE A 1 207 ? 22.553 -7.304 7.359 1.00 10.49 207 PHE 1 O 1
ATOM 1502 N N . ALA A 1 208 ? 24.679 -6.754 7.022 1.00 10.53 208 ALA 1 N 1
ATOM 1503 C CA . ALA A 1 208 ? 24.913 -7.968 6.237 1.00 9.91 208 ALA 1 CA 1
ATOM 1504 C C . ALA A 1 208 ? 24.548 -9.237 7.021 1.00 10.37 208 ALA 1 C 1
ATOM 1505 O O . ALA A 1 208 ? 24.096 -10.214 6.439 1.00 11.66 208 ALA 1 O 1
ATOM 1507 N N . ASP A 1 209 ? 24.800 -9.233 8.336 1.00 10.50 209 ASP 1 N 1
ATOM 1508 C CA . ASP A 1 209 ? 24.457 -10.391 9.177 1.00 10.68 209 ASP 1 CA 1
ATOM 1509 C C . ASP A 1 209 ? 22.951 -10.504 9.414 1.00 10.44 209 ASP 1 C 1
ATOM 1510 O O . ASP A 1 209 ? 22.424 -11.603 9.491 1.00 11.12 209 ASP 1 O 1
ATOM 1515 N N . VAL A 1 210 ? 22.249 -9.382 9.504 1.00 9.16 210 VAL 1 N 1
ATOM 1516 C CA . VAL A 1 210 ? 20.796 -9.411 9.620 1.00 9.09 210 VAL 1 CA 1
ATOM 1517 C C . VAL A 1 210 ? 20.221 -9.978 8.312 1.00 10.05 210 VAL 1 C 1
ATOM 1518 O O . VAL A 1 210 ? 19.314 -10.817 8.338 1.00 9.23 210 VAL 1 O 1
ATOM 1522 N N . ARG A 1 211 ? 20.775 -9.586 7.165 1.00 8.62 211 ARG 1 N 1
ATOM 1523 C CA . ARG A 1 211 ? 20.322 -10.158 5.900 1.00 9.86 211 ARG 1 CA 1
ATOM 1524 C C . ARG A 1 211 ? 20.594 -11.664 5.839 1.00 9.94 211 ARG 1 C 1
ATOM 1525 O O . ARG A 1 211 ? 19.739 -12.433 5.433 1.00 9.87 211 ARG 1 O 1
ATOM 1533 N N . THR A 1 212 ? 21.796 -12.099 6.190 1.00 9.76 212 THR 1 N 1
ATOM 1534 C CA . THR A 1 212 ? 22.039 -13.534 6.099 1.00 10.35 212 THR 1 CA 1
ATOM 1535 C C . THR A 1 212 ? 21.143 -14.311 7.080 1.00 10.17 212 THR 1 C 1
ATOM 1536 O O . THR A 1 212 ? 20.820 -15.467 6.817 1.00 11.37 212 THR 1 O 1
ATOM 1540 N N . THR A 1 213 ? 20.734 -13.725 8.192 1.00 9.21 213 THR 1 N 1
ATOM 1541 C CA . THR A 1 213 ? 19.880 -14.391 9.160 1.00 9.91 213 THR 1 CA 1
ATOM 1542 C C . THR A 1 213 ? 18.439 -14.499 8.657 1.00 9.53 213 THR 1 C 1
ATOM 1543 O O . THR A 1 213 ? 17.810 -15.542 8.817 1.00 10.55 213 THR 1 O 1
ATOM 1547 N N . LEU A 1 214 ? 17.931 -13.414 8.056 1.00 8.14 214 LEU 1 N 1
ATOM 1548 C CA . LEU A 1 214 ? 16.512 -13.328 7.734 1.00 8.83 214 LEU 1 CA 1
ATOM 1549 C C . LEU A 1 214 ? 16.144 -13.570 6.249 1.00 8.75 214 LEU 1 C 1
ATOM 1550 O O . LEU A 1 214 ? 14.984 -13.844 5.960 1.00 9.46 214 LEU 1 O 1
ATOM 1555 N N . GLU A 1 215 ? 17.116 -13.494 5.325 1.00 8.89 215 GLU 1 N 1
ATOM 1556 C CA . GLU A 1 215 ? 16.778 -13.611 3.936 1.00 10.37 215 GLU 1 CA 1
ATOM 1557 C C . GLU A 1 215 ? 16.192 -14.988 3.684 1.00 9.27 215 GLU 1 C 1
ATOM 1558 O O . GLU A 1 215 ? 16.746 -15.981 4.128 1.00 11.03 215 GLU 1 O 1
ATOM 1564 N N . GLU A 1 216 ? 15.038 -15.050 3.017 1.00 10.16 216 GLU 1 N 1
ATOM 1565 C CA . GLU A 1 216 ? 14.300 -16.277 2.808 1.00 11.23 216 GLU 1 CA 1
ATOM 1566 C C . GLU A 1 216 ? 14.168 -17.134 4.051 1.00 10.93 216 GLU 1 C 1
ATOM 1567 O O . GLU A 1 216 ? 14.087 -18.343 3.963 1.00 11.89 216 GLU 1 O 1
ATOM 1573 N N . GLY A 1 217 ? 14.071 -16.515 5.208 1.00 9.71 217 GLY 1 N 1
ATOM 1574 C CA . GLY A 1 217 ? 13.844 -17.301 6.423 1.00 9.70 217 GLY 1 CA 1
ATOM 1575 C C . GLY A 1 217 ? 12.451 -17.865 6.570 1.00 9.03 217 GLY 1 C 1
ATOM 1576 O O . GLY A 1 217 ? 12.286 -18.925 7.216 1.00 10.31 217 GLY 1 O 1
ATOM 1577 N N . GLY A 1 218 ? 11.458 -17.223 5.960 1.00 8.37 218 GLY 1 N 1
ATOM 1578 C CA . GLY A 1 218 ? 10.075 -17.701 6.077 1.00 8.67 218 GLY 1 CA 1
ATOM 1579 C C . GLY A 1 218 ? 9.451 -17.399 7.417 1.00 7.29 218 GLY 1 C 1
ATOM 1580 O O . GLY A 1 218 ? 9.659 -16.314 7.986 1.00 7.27 218 GLY 1 O 1
ATOM 1581 N N . LEU A 1 219 ? 8.636 -18.343 7.908 1.00 7.21 219 LEU 1 N 1
ATOM 1582 C CA . LEU A 1 219 ? 7.912 -18.138 9.151 1.00 7.21 219 LEU 1 CA 1
ATOM 1583 C C . LEU A 1 219 ? 8.908 -17.780 10.240 1.00 7.61 219 LEU 1 C 1
ATOM 1584 O O . LEU A 1 219 ? 9.879 -18.506 10.455 1.00 8.18 219 LEU 1 O 1
ATOM 1589 N N . SER A 1 220 ? 8.572 -16.766 11.031 1.00 7.49 220 SER 1 N 1
ATOM 1590 C CA . SER A 1 220 ? 9.433 -16.327 12.103 1.00 6.98 220 SER 1 CA 1
ATOM 1591 C C . SER A 1 220 ? 8.579 -16.098 13.366 1.00 6.60 220 SER 1 C 1
ATOM 1592 O O . SER A 1 220 ? 7.438 -15.592 13.283 1.00 8.09 220 SER 1 O 1
ATOM 1595 N N . ILE A 1 221 ? 9.145 -16.499 14.501 1.00 7.55 221 ILE 1 N 1
ATOM 1596 C CA . ILE A 1 221 ? 8.429 -16.480 15.791 1.00 7.76 221 ILE 1 CA 1
ATOM 1597 C C . ILE A 1 221 ? 9.302 -15.746 16.793 1.00 8.07 221 ILE 1 C 1
ATOM 1598 O O . ILE A 1 221 ? 10.526 -15.983 16.842 1.00 10.27 221 ILE 1 O 1
ATOM 1603 N N . ILE A 1 222 ? 8.721 -14.845 17.596 1.00 7.63 222 ILE 1 N 1
ATOM 1604 C CA . ILE A 1 222 ? 9.505 -14.151 18.592 1.00 9.11 222 ILE 1 CA 1
ATOM 1605 C C . ILE A 1 222 ? 9.126 -14.593 19.985 1.00 7.82 222 ILE 1 C 1
ATOM 1606 O O . ILE A 1 222 ? 7.977 -14.934 20.277 1.00 8.72 222 ILE 1 O 1
ATOM 1611 N N . GLY A 1 223 ? 10.133 -14.592 20.833 1.00 8.13 223 GLY 1 N 1
ATOM 1612 C CA . GLY A 1 223 ? 9.957 -14.769 22.279 1.00 8.98 223 GLY 1 CA 1
ATOM 1613 C C . GLY A 1 223 ? 10.807 -13.775 23.028 1.00 8.19 223 GLY 1 C 1
ATOM 1614 O O . GLY A 1 223 ? 11.945 -13.599 22.634 1.00 9.40 223 GLY 1 O 1
ATOM 1615 N N . MET A 1 224 ? 10.294 -13.222 24.132 1.00 9.14 224 MET 1 N 1
ATOM 1616 C CA . MET A 1 224 ? 11.014 -12.236 24.922 1.00 10.51 224 MET 1 CA 1
ATOM 1617 C C . MET A 1 224 ? 10.929 -12.621 26.378 1.00 11.02 224 MET 1 C 1
ATOM 1618 O O . MET A 1 224 ? 9.921 -13.175 26.856 1.00 12.62 224 MET 1 O 1
ATOM 1623 N N . GLY A 1 225 ? 11.996 -12.302 27.097 1.00 11.29 225 GLY 1 N 1
ATOM 1624 C CA . GLY A 1 225 ? 12.044 -12.528 28.547 1.00 12.68 225 GLY 1 CA 1
ATOM 1625 C C . GLY A 1 225 ? 12.915 -11.517 29.252 1.00 13.27 225 GLY 1 C 1
ATOM 1626 O O . GLY A 1 225 ? 13.968 -11.187 28.760 1.00 13.11 225 GLY 1 O 1
ATOM 1627 N N . GLU A 1 226 ? 12.470 -11.068 30.417 1.00 13.34 226 GLU 1 N 1
ATOM 1628 C CA . GLU A 1 226 ? 13.208 -10.134 31.234 1.00 15.21 226 GLU 1 CA 1
ATOM 1629 C C . GLU A 1 226 ? 13.865 -10.906 32.359 1.00 15.50 226 GLU 1 C 1
ATOM 1630 O O . GLU A 1 226 ? 13.322 -11.891 32.835 1.00 18.22 226 GLU 1 O 1
ATOM 1636 N N . GLY A 1 227 ? 15.008 -10.408 32.827 1.00 15.28 227 GLY 1 N 1
ATOM 1637 C CA . GLY A 1 227 ? 15.700 -10.952 34.006 1.00 16.14 227 GLY 1 CA 1
ATOM 1638 C C . GLY A 1 227 ? 16.330 -9.836 34.801 1.00 15.76 227 GLY 1 C 1
ATOM 1639 O O . GLY A 1 227 ? 16.827 -8.832 34.251 1.00 15.34 227 GLY 1 O 1
ATOM 1640 N N . ARG A 1 228 ? 16.228 -9.974 36.123 1.00 16.00 228 ARG 1 N 1
ATOM 1641 C CA . ARG A 1 228 ? 16.781 -8.941 37.008 1.00 17.66 228 ARG 1 CA 1
ATOM 1642 C C . ARG A 1 228 ? 17.543 -9.658 38.101 1.00 18.74 228 ARG 1 C 1
ATOM 1643 O O . ARG A 1 228 ? 17.382 -10.864 38.330 1.00 19.06 228 ARG 1 O 1
ATOM 1651 N N . GLY A 1 229 ? 18.415 -8.913 38.764 1.00 18.93 229 GLY 1 N 1
ATOM 1652 C CA . GLY A 1 229 ? 19.171 -9.460 39.902 1.00 20.54 229 GLY 1 CA 1
ATOM 1653 C C . GLY A 1 229 ? 20.219 -10.467 39.489 1.00 21.37 229 GLY 1 C 1
ATOM 1654 O O . GLY A 1 229 ? 20.576 -10.564 38.285 1.00 20.20 229 GLY 1 O 1
ATOM 1655 N N . ASP A 1 230 ? 20.699 -11.251 40.441 1.00 23.55 230 ASP 1 N 1
ATOM 1656 C CA . ASP A 1 230 ? 21.896 -12.063 40.230 1.00 23.72 230 ASP 1 CA 1
ATOM 1657 C C . ASP A 1 230 ? 21.766 -13.163 39.196 1.00 24.73 230 ASP 1 C 1
ATOM 1658 O O . ASP A 1 230 ? 22.719 -13.486 38.533 1.00 25.00 230 ASP 1 O 1
ATOM 1663 N N . GLU A 1 231 ? 20.570 -13.702 39.012 1.00 23.56 231 GLU 1 N 1
ATOM 1664 C CA . GLU A 1 231 ? 20.402 -14.821 38.079 1.00 22.80 231 GLU 1 CA 1
ATOM 1665 C C . GLU A 1 231 ? 19.850 -14.405 36.704 1.00 21.15 231 GLU 1 C 1
ATOM 1666 O O . GLU A 1 231 ? 19.264 -15.204 35.992 1.00 21.21 231 GLU 1 O 1
ATOM 1672 N N . LYS A 1 232 ? 20.036 -13.138 36.388 1.00 19.52 232 LYS 1 N 1
ATOM 1673 C CA . LYS A 1 232 ? 19.295 -12.498 35.313 1.00 17.71 232 LYS 1 CA 1
ATOM 1674 C C . LYS A 1 232 ? 19.453 -13.187 33.951 1.00 18.37 232 LYS 1 C 1
ATOM 1675 O O . LYS A 1 232 ? 18.476 -13.252 33.212 1.00 16.26 232 LYS 1 O 1
ATOM 1681 N N . ALA A 1 233 ? 20.639 -13.708 33.626 1.00 17.94 233 ALA 1 N 1
ATOM 1682 C CA . ALA A 1 233 ? 20.854 -14.324 32.280 1.00 18.88 233 ALA 1 CA 1
ATOM 1683 C C . ALA A 1 233 ? 20.021 -15.602 32.130 1.00 19.83 233 ALA 1 C 1
ATOM 1684 O O . ALA A 1 233 ? 19.296 -15.777 31.177 1.00 19.25 233 ALA 1 O 1
ATOM 1686 N N . ASP A 1 234 ? 20.037 -16.447 33.152 1.00 21.40 234 ASP 1 N 1
ATOM 1687 C CA . ASP A 1 234 ? 19.322 -17.700 33.085 1.00 20.19 234 ASP 1 CA 1
ATOM 1688 C C . ASP A 1 234 ? 17.817 -17.422 33.077 1.00 19.28 234 ASP 1 C 1
ATOM 1689 O O . ASP A 1 234 ? 17.093 -18.032 32.312 1.00 19.06 234 ASP 1 O 1
ATOM 1694 N N . ILE A 1 235 ? 17.343 -16.509 33.924 1.00 17.43 235 ILE 1 N 1
ATOM 1695 C CA . ILE A 1 235 ? 15.925 -16.188 34.042 1.00 17.04 235 ILE 1 CA 1
ATOM 1696 C C . ILE A 1 235 ? 15.432 -15.657 32.673 1.00 15.15 235 ILE 1 C 1
ATOM 1697 O O . ILE A 1 235 ? 14.406 -16.101 32.133 1.00 15.82 235 ILE 1 O 1
ATOM 1702 N N . ALA A 1 236 ? 16.138 -14.673 32.129 1.00 13.66 236 ALA 1 N 1
ATOM 1703 C CA . ALA A 1 236 ? 15.694 -14.037 30.867 1.00 13.29 236 ALA 1 CA 1
ATOM 1704 C C . ALA A 1 236 ? 15.659 -15.016 29.707 1.00 12.32 236 ALA 1 C 1
ATOM 1705 O O . ALA A 1 236 ? 14.720 -15.002 28.931 1.00 11.70 236 ALA 1 O 1
ATOM 1707 N N . VAL A 1 237 ? 16.686 -15.847 29.598 1.00 12.17 237 VAL 1 N 1
ATOM 1708 C CA . VAL A 1 237 ? 16.754 -16.803 28.513 1.00 11.97 237 VAL 1 CA 1
ATOM 1709 C C . VAL A 1 237 ? 15.674 -17.844 28.644 1.00 13.81 237 VAL 1 C 1
ATOM 1710 O O . VAL A 1 237 ? 14.973 -18.171 27.667 1.00 14.64 237 VAL 1 O 1
ATOM 1714 N N . GLU A 1 238 ? 15.483 -18.362 29.855 1.00 14.81 238 GLU 1 N 1
ATOM 1715 C CA . GLU A 1 238 ? 14.433 -19.343 30.011 1.00 15.76 238 GLU 1 CA 1
ATOM 1716 C C . GLU A 1 238 ? 13.041 -18.797 29.645 1.00 15.03 238 GLU 1 C 1
ATOM 1717 O O . GLU A 1 238 ? 12.248 -19.499 28.987 1.00 17.63 238 GLU 1 O 1
ATOM 1723 N N . LYS A 1 239 ? 12.731 -17.587 30.095 1.00 15.26 239 LYS 1 N 1
ATOM 1724 C CA . LYS A 1 239 ? 11.458 -16.950 29.797 1.00 15.00 239 LYS 1 CA 1
ATOM 1725 C C . LYS A 1 239 ? 11.350 -16.734 28.296 1.00 13.97 239 LYS 1 C 1
ATOM 1726 O O . LYS A 1 239 ? 10.315 -17.020 27.724 1.00 14.81 239 LYS 1 O 1
ATOM 1732 N N . ALA A 1 240 ? 12.405 -16.264 27.614 1.00 12.99 240 ALA 1 N 1
ATOM 1733 C CA . ALA A 1 240 ? 12.260 -15.950 26.183 1.00 13.02 240 ALA 1 CA 1
ATOM 1734 C C . ALA A 1 240 ? 11.982 -17.206 25.399 1.00 13.36 240 ALA 1 C 1
ATOM 1735 O O . ALA A 1 240 ? 11.096 -17.242 24.561 1.00 14.98 240 ALA 1 O 1
ATOM 1737 N N . VAL A 1 241 ? 12.731 -18.270 25.689 1.00 13.73 241 VAL 1 N 1
ATOM 1738 C CA . VAL A 1 241 ? 12.601 -19.481 24.876 1.00 14.61 241 VAL 1 CA 1
ATOM 1739 C C . VAL A 1 241 ? 11.264 -20.190 25.116 1.00 16.40 241 VAL 1 C 1
ATOM 1740 O O . VAL A 1 241 ? 10.763 -20.870 24.203 1.00 19.09 241 VAL 1 O 1
ATOM 1744 N N . THR A 1 242 ? 10.681 -20.020 26.304 1.00 14.71 242 THR 1 N 1
ATOM 1745 C CA . THR A 1 242 ? 9.410 -20.668 26.651 1.00 15.92 242 THR 1 CA 1
ATOM 1746 C C . THR A 1 242 ? 8.192 -19.791 26.505 1.00 16.38 242 THR 1 C 1
ATOM 1747 O O . THR A 1 242 ? 7.082 -20.198 26.891 1.00 16.45 242 THR 1 O 1
ATOM 1751 N N . SER A 1 243 ? 8.376 -18.572 26.013 1.00 14.34 243 SER 1 N 1
ATOM 1752 C CA . SER A 1 243 ? 7.275 -17.624 25.853 1.00 13.81 243 SER 1 CA 1
ATOM 1753 C C . SER A 1 243 ? 7.142 -17.150 24.392 1.00 11.45 243 SER 1 C 1
ATOM 1754 O O . SER A 1 243 ? 6.982 -15.966 24.134 1.00 11.54 243 SER 1 O 1
ATOM 1757 N N . PRO A 1 244 ? 7.058 -18.072 23.433 1.00 10.13 244 PRO 1 N 1
ATOM 1758 C CA . PRO A 1 244 ? 6.839 -17.649 22.043 1.00 10.09 244 PRO 1 CA 1
ATOM 1759 C C . PRO A 1 244 ? 5.467 -16.959 21.917 1.00 9.41 244 PRO 1 C 1
ATOM 1760 O O . PRO A 1 244 ? 4.480 -17.332 22.549 1.00 10.91 244 PRO 1 O 1
ATOM 1764 N N . LEU A 1 245 ? 5.386 -15.986 21.003 1.00 8.82 245 LEU 1 N 1
ATOM 1765 C CA . LEU A 1 245 ? 4.152 -15.280 20.759 1.00 8.68 245 LEU 1 CA 1
ATOM 1766 C C . LEU A 1 245 ? 3.287 -15.924 19.663 1.00 8.68 245 LEU 1 C 1
ATOM 1767 O O . LEU A 1 245 ? 2.317 -15.349 19.173 1.00 8.54 245 LEU 1 O 1
ATOM 1772 N N . LEU A 1 246 ? 3.661 -17.157 19.273 1.00 8.71 246 LEU 1 N 1
ATOM 1773 C CA . LEU A 1 246 ? 2.881 -17.979 18.371 1.00 9.17 246 LEU 1 CA 1
ATOM 1774 C C . LEU A 1 246 ? 3.170 -19.402 18.818 1.00 9.89 246 LEU 1 C 1
ATOM 1775 O O . LEU A 1 246 ? 4.324 -19.782 18.993 1.00 10.65 246 LEU 1 O 1
ATOM 1780 N N . GLU A 1 247 ? 2.128 -20.203 18.981 1.00 10.17 247 GLU 1 N 1
ATOM 1781 C CA . GLU A 1 247 ? 2.297 -21.609 19.396 1.00 11.40 247 GLU 1 CA 1
ATOM 1782 C C . GLU A 1 247 ? 2.582 -22.480 18.190 1.00 10.72 247 GLU 1 C 1
ATOM 1783 O O . GLU A 1 247 ? 2.349 -22.117 17.058 1.00 11.42 247 GLU 1 O 1
ATOM 1789 N N . GLY A 1 248 ? 3.012 -23.693 18.458 1.00 11.44 248 GLY 1 N 1
ATOM 1790 C CA . GLY A 1 248 ? 3.042 -24.736 17.436 1.00 12.39 248 GLY 1 CA 1
ATOM 1791 C C . GLY A 1 248 ? 4.334 -24.959 16.685 1.00 12.44 248 GLY 1 C 1
ATOM 1792 O O . GLY A 1 248 ? 4.380 -25.758 15.751 1.00 13.78 248 GLY 1 O 1
ATOM 1793 N N . ASN A 1 249 ? 5.406 -24.308 17.100 1.00 11.94 249 ASN 1 N 1
ATOM 1794 C CA . ASN A 1 249 ? 6.737 -24.510 16.476 1.00 12.77 249 ASN 1 CA 1
ATOM 1795 C C . ASN A 1 249 ? 7.796 -23.948 17.427 1.00 12.82 249 ASN 1 C 1
ATOM 1796 O O . ASN A 1 249 ? 8.053 -22.757 17.451 1.00 12.46 249 ASN 1 O 1
ATOM 1801 N N . THR A 1 250 ? 8.336 -24.783 18.290 1.00 14.30 250 THR 1 N 1
ATOM 1802 C CA . THR A 1 250 ? 9.176 -24.313 19.397 1.00 16.17 250 THR 1 CA 1
ATOM 1803 C C . THR A 1 250 ? 10.421 -23.632 18.845 1.00 16.83 250 THR 1 C 1
ATOM 1804 O O . THR A 1 250 ? 11.007 -24.084 17.853 1.00 16.16 250 THR 1 O 1
ATOM 1808 N N . ILE A 1 251 ? 10.752 -22.497 19.467 1.00 17.51 251 ILE 1 N 1
ATOM 1809 C CA . ILE A 1 251 ? 11.936 -21.699 19.139 1.00 17.61 251 ILE 1 CA 1
ATOM 1810 C C . ILE A 1 251 ? 13.183 -22.596 19.083 1.00 17.71 251 ILE 1 C 1
ATOM 1811 O O . ILE A 1 251 ? 14.111 -22.331 18.331 1.00 17.66 251 ILE 1 O 1
ATOM 1816 N N . GLU A 1 252 ? 13.211 -23.658 19.881 1.00 19.55 252 GLU 1 N 1
ATOM 1817 C CA . GLU A 1 252 ? 14.323 -24.624 19.886 1.00 20.06 252 GLU 1 CA 1
ATOM 1818 C C . GLU A 1 252 ? 14.499 -25.441 18.627 1.00 19.78 252 GLU 1 C 1
ATOM 1819 O O . GLU A 1 252 ? 15.497 -26.102 18.505 1.00 22.89 252 GLU 1 O 1
ATOM 1825 N N . GLY A 1 253 ? 13.615 -25.345 17.629 1.00 18.53 253 GLY 1 N 1
ATOM 1826 C CA . GLY A 1 253 ? 13.853 -26.010 16.348 1.00 16.34 253 GLY 1 CA 1
ATOM 1827 C C . GLY A 1 253 ? 14.308 -25.110 15.173 1.00 15.85 253 GLY 1 C 1
ATOM 1828 O O . GLY A 1 253 ? 14.571 -25.596 14.051 1.00 16.33 253 GLY 1 O 1
ATOM 1829 N N . ALA A 1 254 ? 14.387 -23.816 15.414 1.00 14.33 254 ALA 1 N 1
ATOM 1830 C CA . ALA A 1 254 ? 14.759 -22.880 14.349 1.00 12.69 254 ALA 1 CA 1
ATOM 1831 C C . ALA A 1 254 ? 16.223 -23.008 13.963 1.00 13.05 254 ALA 1 C 1
ATOM 1832 O O . ALA A 1 254 ? 17.066 -23.301 14.820 1.00 13.28 254 ALA 1 O 1
ATOM 1834 N N . ARG A 1 255 ? 16.541 -22.819 12.688 1.00 12.40 255 ARG 1 N 1
ATOM 1835 C CA . ARG A 1 255 ? 17.923 -22.950 12.238 1.00 13.40 255 ARG 1 CA 1
ATOM 1836 C C . ARG A 1 255 ? 18.722 -21.639 12.163 1.00 12.03 255 ARG 1 C 1
ATOM 1837 O O . ARG A 1 255 ? 19.943 -21.651 12.036 1.00 12.08 255 ARG 1 O 1
ATOM 1845 N N . ARG A 1 256 ? 18.013 -20.510 12.193 1.00 10.92 256 ARG 1 N 1
ATOM 1846 C CA . ARG A 1 256 ? 18.623 -19.195 12.230 1.00 10.62 256 ARG 1 CA 1
ATOM 1847 C C . ARG A 1 256 ? 17.886 -18.372 13.271 1.00 10.73 256 ARG 1 C 1
ATOM 1848 O O . ARG A 1 256 ? 16.666 -18.343 13.303 1.00 11.26 256 ARG 1 O 1
ATOM 1856 N N . LEU A 1 257 ? 18.655 -17.634 14.044 1.00 9.30 257 LEU 1 N 1
ATOM 1857 C CA . LEU A 1 257 ? 18.101 -16.786 15.099 1.00 9.34 257 LEU 1 CA 1
ATOM 1858 C C . LEU A 1 257 ? 18.811 -15.474 15.197 1.00 8.24 257 LEU 1 C 1
ATOM 1859 O O . LEU A 1 257 ? 20.011 -15.404 14.968 1.00 8.99 257 LEU 1 O 1
ATOM 1864 N N . LEU A 1 258 ? 18.033 -14.438 15.459 1.00 8.14 258 LEU 1 N 1
ATOM 1865 C CA . LEU A 1 258 ? 18.535 -13.102 15.703 1.00 9.87 258 LEU 1 CA 1
ATOM 1866 C C . LEU A 1 258 ? 18.126 -12.739 17.133 1.00 8.88 258 LEU 1 C 1
ATOM 1867 O O . LEU A 1 258 ? 16.937 -12.659 17.460 1.00 10.13 258 LEU 1 O 1
ATOM 1872 N N . VAL A 1 259 ? 19.127 -12.487 17.972 1.00 8.22 259 VAL 1 N 1
ATOM 1873 C CA . VAL A 1 259 ? 18.893 -12.224 19.398 1.00 8.13 259 VAL 1 CA 1
ATOM 1874 C C . VAL A 1 259 ? 19.300 -10.786 19.735 1.00 9.08 259 VAL 1 C 1
ATOM 1875 O O . VAL A 1 259 ? 20.390 -10.341 19.370 1.00 9.66 259 VAL 1 O 1
ATOM 1879 N N . THR A 1 260 ? 18.429 -10.061 20.441 1.00 7.48 260 THR 1 N 1
ATOM 1880 C CA . THR A 1 260 ? 18.770 -8.727 20.973 1.00 7.44 260 THR 1 CA 1
ATOM 1881 C C . THR A 1 260 ? 18.780 -8.848 22.493 1.00 7.54 260 THR 1 C 1
ATOM 1882 O O . THR A 1 260 ? 17.796 -9.308 23.079 1.00 8.39 260 THR 1 O 1
ATOM 1886 N N . ILE A 1 261 ? 19.869 -8.420 23.102 1.00 7.86 261 ILE 1 N 1
ATOM 1887 C CA . ILE A 1 261 ? 19.966 -8.347 24.550 1.00 8.71 261 ILE 1 CA 1
ATOM 1888 C C . ILE A 1 261 ? 19.894 -6.870 24.940 1.00 8.64 261 ILE 1 C 1
ATOM 1889 O O . ILE A 1 261 ? 20.807 -6.121 24.693 1.00 10.32 261 ILE 1 O 1
ATOM 1894 N N . TRP A 1 262 ? 18.796 -6.488 25.565 1.00 8.61 262 TRP 1 N 1
ATOM 1895 C CA . TRP A 1 262 ? 18.662 -5.137 26.075 1.00 9.73 262 TRP 1 CA 1
ATOM 1896 C C . TRP A 1 262 ? 19.276 -5.145 27.471 1.00 10.63 262 TRP 1 C 1
ATOM 1897 O O . TRP A 1 262 ? 18.950 -6.027 28.281 1.00 11.91 262 TRP 1 O 1
ATOM 1908 N N . THR A 1 263 ? 20.108 -4.149 27.773 1.00 10.21 263 THR 1 N 1
ATOM 1909 C CA . THR A 1 263 ? 20.803 -4.098 29.076 1.00 12.12 263 THR 1 CA 1
ATOM 1910 C C . THR A 1 263 ? 20.612 -2.727 29.715 1.00 11.75 263 THR 1 C 1
ATOM 1911 O O . THR A 1 263 ? 20.705 -1.711 29.047 1.00 13.37 263 THR 1 O 1
ATOM 1915 N N . SER A 1 264 ? 20.350 -2.683 31.022 1.00 12.46 264 SER 1 N 1
ATOM 1916 C CA . SER A 1 264 ? 20.410 -1.397 31.705 1.00 13.11 264 SER 1 CA 1
ATOM 1917 C C . SER A 1 264 ? 21.870 -0.898 31.719 1.00 13.02 264 SER 1 C 1
ATOM 1918 O O . SER A 1 264 ? 22.823 -1.671 31.496 1.00 13.50 264 SER 1 O 1
ATOM 1921 N N . GLU A 1 265 ? 22.064 0.390 32.021 1.00 14.18 265 GLU 1 N 1
ATOM 1922 C CA . GLU A 1 265 ? 23.392 1.040 31.872 1.00 16.30 265 GLU 1 CA 1
ATOM 1923 C C . GLU A 1 265 ? 24.442 0.478 32.843 1.00 15.80 265 GLU 1 C 1
ATOM 1924 O O . GLU A 1 265 ? 25.651 0.534 32.568 1.00 16.67 265 GLU 1 O 1
ATOM 1930 N N . ASP A 1 266 ? 23.979 -0.067 33.966 1.00 15.03 266 ASP 1 N 1
ATOM 1931 C CA . ASP A 1 266 ? 24.867 -0.626 34.995 1.00 15.69 266 ASP 1 CA 1
ATOM 1932 C C . ASP A 1 266 ? 25.311 -2.072 34.719 1.00 16.11 266 ASP 1 C 1
ATOM 1933 O O . ASP A 1 266 ? 26.116 -2.626 35.496 1.00 18.14 266 ASP 1 O 1
ATOM 1938 N N . ILE A 1 267 ? 24.848 -2.691 33.623 1.00 15.21 267 ILE 1 N 1
ATOM 1939 C CA . ILE A 1 267 ? 25.197 -4.076 33.321 1.00 15.09 267 ILE 1 CA 1
ATOM 1940 C C . ILE A 1 267 ? 26.306 -4.040 32.229 1.00 15.94 267 ILE 1 C 1
ATOM 1941 O O . ILE A 1 267 ? 26.086 -3.479 31.162 1.00 18.42 267 ILE 1 O 1
ATOM 1946 N N . PRO A 1 268 ? 27.478 -4.620 32.506 1.00 14.86 268 PRO 1 N 1
ATOM 1947 C CA . PRO A 1 268 ? 28.533 -4.634 31.507 1.00 15.78 268 PRO 1 CA 1
ATOM 1948 C C . PRO A 1 268 ? 28.221 -5.552 30.326 1.00 14.56 268 PRO 1 C 1
ATOM 1949 O O . PRO A 1 268 ? 27.480 -6.527 30.426 1.00 14.14 268 PRO 1 O 1
ATOM 1953 N N . TYR A 1 269 ? 28.874 -5.303 29.207 1.00 15.29 269 TYR 1 N 1
ATOM 1954 C CA . TYR A 1 269 ? 28.539 -6.040 27.991 1.00 15.15 269 TYR 1 CA 1
ATOM 1955 C C . TYR A 1 269 ? 28.775 -7.520 28.085 1.00 13.94 269 TYR 1 C 1
ATOM 1956 O O . TYR A 1 269 ? 28.143 -8.297 27.373 1.00 14.49 269 TYR 1 O 1
ATOM 1965 N N . ASP A 1 270 ? 29.674 -7.942 28.956 1.00 12.93 270 ASP 1 N 1
ATOM 1966 C CA . ASP A 1 270 ? 30.041 -9.364 28.988 1.00 13.49 270 ASP 1 CA 1
ATOM 1967 C C . ASP A 1 270 ? 28.980 -10.264 29.584 1.00 13.89 270 ASP 1 C 1
ATOM 1968 O O . ASP A 1 270 ? 29.123 -11.483 29.565 1.00 14.90 270 ASP 1 O 1
ATOM 1973 N N . ILE A 1 271 ? 27.854 -9.682 30.009 1.00 13.03 271 ILE 1 N 1
ATOM 1974 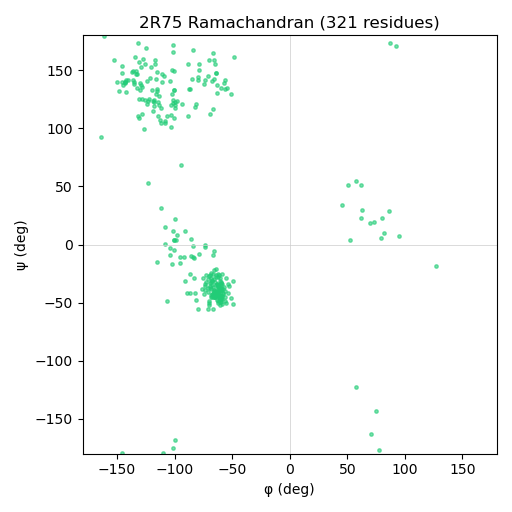C CA . ILE A 1 271 ? 26.627 -10.455 30.277 1.00 14.99 271 ILE 1 CA 1
ATOM 1975 C C . ILE A 1 271 ? 26.248 -11.251 29.023 1.00 14.81 271 ILE 1 C 1
ATOM 1976 O O . ILE A 1 271 ? 25.678 -12.339 29.106 1.00 15.07 271 ILE 1 O 1
ATOM 1981 N N . VAL A 1 272 ? 26.604 -10.748 27.846 1.00 15.79 272 VAL 1 N 1
ATOM 1982 C CA . VAL A 1 272 ? 26.257 -11.497 26.653 1.00 16.09 272 VAL 1 CA 1
ATOM 1983 C C . VAL A 1 272 ? 26.925 -12.855 26.560 1.00 15.90 272 VAL 1 C 1
ATOM 1984 O O . VAL A 1 272 ? 26.364 -13.753 25.930 1.00 16.29 272 VAL 1 O 1
ATOM 1988 N N . ASP A 1 273 ? 28.096 -13.038 27.192 1.00 17.61 273 ASP 1 N 1
ATOM 1989 C CA . ASP A 1 273 ? 28.739 -14.358 27.189 1.00 18.29 273 ASP 1 CA 1
ATOM 1990 C C . ASP A 1 273 ? 27.843 -15.403 27.795 1.00 18.75 273 ASP 1 C 1
ATOM 1991 O O . ASP A 1 273 ? 27.637 -16.492 27.199 1.00 17.98 273 ASP 1 O 1
ATOM 1996 N N . GLU A 1 274 ? 27.323 -15.117 28.993 1.00 18.25 274 GLU 1 N 1
ATOM 1997 C CA . GLU A 1 274 ? 26.436 -16.061 29.642 1.00 18.17 274 GLU 1 CA 1
ATOM 1998 C C . GLU A 1 274 ? 25.115 -16.220 28.891 1.00 16.65 274 GLU 1 C 1
ATOM 1999 O O . GLU A 1 274 ? 24.625 -17.331 28.751 1.00 16.98 274 GLU 1 O 1
ATOM 2005 N N . VAL A 1 275 ? 24.533 -15.122 28.425 1.00 15.18 275 VAL 1 N 1
ATOM 2006 C CA . VAL A 1 275 ? 23.248 -15.218 27.678 1.00 14.47 275 VAL 1 CA 1
ATOM 2007 C C . VAL A 1 275 ? 23.411 -16.154 26.483 1.00 14.44 275 VAL 1 C 1
ATOM 2008 O O . VAL A 1 275 ? 22.589 -17.024 26.255 1.00 14.45 275 VAL 1 O 1
ATOM 2012 N N . MET A 1 276 ? 24.453 -15.960 25.713 1.00 14.23 276 MET 1 N 1
ATOM 2013 C CA . MET A 1 276 ? 24.605 -16.732 24.488 1.00 15.35 276 MET 1 CA 1
ATOM 2014 C C . MET A 1 276 ? 24.982 -18.194 24.747 1.00 15.98 276 MET 1 C 1
ATOM 2015 O O . MET A 1 276 ? 24.531 -19.075 24.020 1.00 16.52 276 MET 1 O 1
ATOM 2020 N N . GLU A 1 277 ? 25.734 -18.446 25.822 1.00 16.57 277 GLU 1 N 1
ATOM 2021 C CA . GLU A 1 277 ? 25.912 -19.832 26.236 1.00 17.63 277 GLU 1 CA 1
ATOM 2022 C C . GLU A 1 277 ? 24.597 -20.491 26.591 1.00 16.4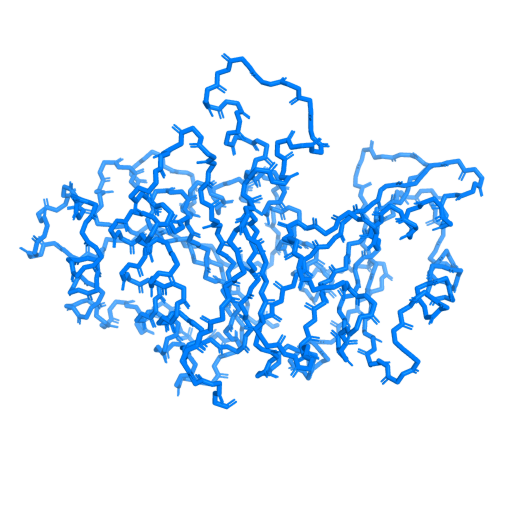6 277 GLU 1 C 1
ATOM 2023 O O . GLU A 1 277 ? 24.368 -21.639 26.198 1.00 17.05 277 GLU 1 O 1
ATOM 2029 N N . ARG A 1 278 ? 23.765 -19.809 27.362 1.00 15.85 278 ARG 1 N 1
ATOM 2030 C CA . ARG A 1 278 ? 22.479 -20.369 27.731 1.00 16.35 278 ARG 1 CA 1
ATOM 2031 C C . ARG A 1 278 ? 21.563 -20.559 26.512 1.00 15.71 278 ARG 1 C 1
ATOM 2032 O O . ARG A 1 278 ? 20.900 -21.579 26.384 1.00 14.96 278 ARG 1 O 1
ATOM 2040 N N . ILE A 1 279 ? 21.508 -19.584 25.621 1.00 14.63 279 ILE 1 N 1
ATOM 2041 C CA . ILE A 1 279 ? 20.727 -19.778 24.409 1.00 15.15 279 ILE 1 CA 1
ATOM 2042 C C . ILE A 1 279 ? 21.237 -20.952 23.579 1.00 15.58 279 ILE 1 C 1
ATOM 2043 O O . ILE A 1 279 ? 20.442 -21.790 23.172 1.00 15.91 279 ILE 1 O 1
ATOM 2048 N N . HIS A 1 280 ? 22.545 -21.029 23.344 1.00 17.12 280 HIS 1 N 1
ATOM 2049 C CA . HIS A 1 280 ? 23.055 -22.145 22.545 1.00 17.75 280 HIS 1 CA 1
ATOM 2050 C C . HIS A 1 280 ? 22.732 -23.499 23.192 1.00 18.16 280 HIS 1 C 1
ATOM 2051 O O . HIS A 1 280 ? 22.429 -24.432 22.458 1.00 19.46 280 HIS 1 O 1
ATOM 2058 N N . SER A 1 281 ? 22.724 -23.574 24.534 1.00 18.14 281 SER 1 N 1
ATOM 2059 C CA . SER A 1 281 ? 22.399 -24.822 25.229 1.00 20.34 281 SER 1 CA 1
ATOM 2060 C C . SER A 1 281 ? 20.953 -25.215 25.033 1.00 21.12 281 SER 1 C 1
ATOM 2061 O O . SER A 1 281 ? 20.625 -26.413 25.004 1.00 23.93 281 SER 1 O 1
ATOM 2064 N N . LYS A 1 282 ? 20.068 -24.240 24.876 1.00 21.65 282 LYS 1 N 1
ATOM 2065 C CA . LYS A 1 282 ? 18.616 -24.497 24.835 1.00 22.32 282 LYS 1 CA 1
ATOM 2066 C C . LYS A 1 282 ? 18.097 -24.738 23.429 1.00 22.33 282 LYS 1 C 1
ATOM 2067 O O . LYS A 1 282 ? 17.138 -25.507 23.234 1.00 24.98 282 LYS 1 O 1
ATOM 2073 N N . VAL A 1 283 ? 18.711 -24.118 22.429 1.00 20.97 283 VAL 1 N 1
ATOM 2074 C CA . VAL A 1 283 ? 18.170 -24.173 21.070 1.00 21.46 283 VAL 1 CA 1
ATOM 2075 C C . VAL A 1 283 ? 18.904 -25.177 20.199 1.00 20.67 283 VAL 1 C 1
ATOM 2076 O O . VAL A 1 283 ? 19.749 -25.951 20.679 1.00 22.20 283 VAL 1 O 1
ATOM 2080 N N . HIS A 1 284 ? 18.560 -25.244 18.930 1.00 21.21 284 HIS 1 N 1
ATOM 2081 C CA . HIS A 1 284 ? 19.108 -26.292 18.085 1.00 21.20 284 HIS 1 CA 1
ATOM 2082 C C . HIS A 1 284 ? 20.631 -26.243 18.004 1.00 20.78 284 HIS 1 C 1
ATOM 2083 O O . HIS A 1 284 ? 21.221 -25.176 17.817 1.00 20.72 284 HIS 1 O 1
ATOM 2090 N N . PRO A 1 285 ? 21.306 -27.405 18.135 1.00 20.88 285 PRO 1 N 1
ATOM 2091 C CA . PRO A 1 285 ? 22.783 -27.393 18.116 1.00 21.40 285 PRO 1 CA 1
ATOM 2092 C C . PRO A 1 285 ? 23.458 -26.836 16.868 1.00 22.44 285 PRO 1 C 1
ATOM 2093 O O . PRO A 1 285 ? 24.560 -26.283 16.970 1.00 24.52 285 PRO 1 O 1
ATOM 2097 N N . GLU A 1 286 ? 22.790 -26.884 15.727 1.00 22.17 286 GLU 1 N 1
ATOM 2098 C CA . GLU A 1 286 ? 23.374 -26.376 14.499 1.00 21.90 286 GLU 1 CA 1
ATOM 2099 C C . GLU A 1 286 ? 22.847 -24.994 14.110 1.00 20.51 286 GLU 1 C 1
ATOM 2100 O O . GLU A 1 286 ? 23.116 -24.511 13.035 1.00 21.65 286 GLU 1 O 1
ATOM 2106 N N . ALA A 1 287 ? 22.144 -24.353 15.017 1.00 18.11 287 ALA 1 N 1
ATOM 2107 C CA . ALA A 1 287 ? 21.582 -23.033 14.706 1.00 16.98 287 ALA 1 CA 1
ATOM 2108 C C . ALA A 1 287 ? 22.660 -22.002 14.487 1.00 14.99 287 ALA 1 C 1
ATOM 2109 O O . ALA A 1 287 ? 23.659 -21.958 15.191 1.00 16.32 287 ALA 1 O 1
ATOM 2111 N N . GLU A 1 288 ? 22.414 -21.119 13.522 1.00 12.78 288 GLU 1 N 1
ATOM 2112 C CA . GLU A 1 288 ? 23.277 -19.976 13.313 1.00 13.18 288 GLU 1 CA 1
ATOM 2113 C C . GLU A 1 288 ? 22.622 -18.775 13.969 1.00 11.19 288 GLU 1 C 1
ATOM 2114 O O . GLU A 1 288 ? 21.534 -18.371 13.603 1.00 12.22 288 GLU 1 O 1
ATOM 2120 N N . ILE A 1 289 ? 23.306 -18.242 14.955 1.00 10.37 289 ILE 1 N 1
ATOM 2121 C CA . ILE A 1 289 ? 22.743 -17.178 15.797 1.00 10.20 289 ILE 1 CA 1
ATOM 2122 C C . ILE A 1 289 ? 23.595 -15.922 15.777 1.00 10.05 289 ILE 1 C 1
ATOM 2123 O O . ILE A 1 289 ? 24.797 -15.979 16.043 1.00 12.74 289 ILE 1 O 1
ATOM 2128 N N . ILE A 1 290 ? 22.947 -14.835 15.429 1.00 9.39 290 ILE 1 N 1
ATOM 2129 C CA . ILE A 1 290 ? 23.559 -13.538 15.458 1.00 9.80 290 ILE 1 CA 1
ATOM 2130 C C . ILE A 1 290 ? 22.934 -12.776 16.609 1.00 9.87 290 ILE 1 C 1
ATOM 2131 O O . ILE A 1 290 ? 21.751 -12.949 16.903 1.00 11.13 290 ILE 1 O 1
ATOM 2136 N N . PHE A 1 291 ? 23.714 -11.953 17.277 1.00 9.39 291 PHE 1 N 1
ATOM 2137 C CA . PHE A 1 291 ? 23.205 -11.232 18.444 1.00 10.84 291 PHE 1 CA 1
ATOM 2138 C C . PHE A 1 291 ? 23.826 -9.843 18.556 1.00 9.63 291 PHE 1 C 1
ATOM 2139 O O . PHE A 1 291 ? 24.995 -9.635 18.232 1.00 9.85 291 PHE 1 O 1
ATOM 2147 N N . GLY A 1 292 ? 23.004 -8.956 19.072 1.00 8.44 292 GLY 1 N 1
ATOM 2148 C CA . GLY A 1 292 ? 23.416 -7.630 19.446 1.00 7.95 292 GLY 1 CA 1
ATOM 2149 C C . GLY A 1 292 ? 22.950 -7.251 20.825 1.00 8.13 292 GLY 1 C 1
ATOM 2150 O O . GLY A 1 292 ? 22.175 -7.971 21.430 1.00 9.84 292 GLY 1 O 1
ATOM 2151 N N . ALA A 1 293 ? 23.392 -6.097 21.306 1.00 8.48 293 ALA 1 N 1
ATOM 2152 C CA . ALA A 1 293 ? 23.028 -5.640 22.663 1.00 9.23 293 ALA 1 CA 1
ATOM 2153 C C . ALA A 1 293 ? 22.823 -4.127 22.584 1.00 9.62 293 ALA 1 C 1
ATOM 2154 O O . ALA A 1 293 ? 23.560 -3.403 21.903 1.00 10.06 293 ALA 1 O 1
ATOM 2156 N N . VAL A 1 294 ? 21.821 -3.646 23.313 1.00 9.07 294 VAL 1 N 1
ATOM 2157 C CA . VAL A 1 294 ? 21.455 -2.233 23.290 1.00 10.60 294 VAL 1 CA 1
ATOM 2158 C C . VAL A 1 294 ? 20.967 -1.823 24.676 1.00 11.03 294 VAL 1 C 1
ATOM 2159 O O . VAL A 1 294 ? 20.447 -2.618 25.438 1.00 11.77 294 VAL 1 O 1
ATOM 2163 N N . LEU A 1 295 ? 21.116 -0.540 24.967 1.00 11.91 295 LEU 1 N 1
ATOM 2164 C CA . LEU A 1 295 ? 20.703 -0.045 26.257 1.00 13.69 295 LEU 1 CA 1
ATOM 2165 C C . LEU A 1 295 ? 19.212 0.070 26.437 1.00 15.67 295 LEU 1 C 1
ATOM 2166 O O . LEU A 1 295 ? 18.508 0.434 25.516 1.00 16.28 295 LEU 1 O 1
ATOM 2171 N N . GLU A 1 296 ? 18.750 -0.255 27.628 1.00 17.11 296 GLU 1 N 1
ATOM 2172 C CA . GLU A 1 296 ? 17.380 0.013 28.009 1.00 19.10 296 GLU 1 CA 1
ATOM 2173 C C . GLU A 1 296 ? 17.429 1.133 29.018 1.00 20.03 296 GLU 1 C 1
ATOM 2174 O O . GLU A 1 296 ? 17.844 0.903 30.144 1.00 17.56 296 GLU 1 O 1
ATOM 2180 N N . PRO A 1 297 ? 17.063 2.350 28.566 1.00 23.06 297 PRO 1 N 1
ATOM 2181 C CA . PRO A 1 297 ? 16.887 3.490 29.460 1.00 24.58 297 PRO 1 CA 1
ATOM 2182 C C . PRO A 1 297 ? 16.031 3.250 30.724 1.00 25.62 297 PRO 1 C 1
ATOM 2183 O O . PRO A 1 297 ? 15.270 2.257 30.830 1.00 28.66 297 PRO 1 O 1
ATOM 2187 N N . GLN A 1 298 ? 16.182 4.120 31.702 1.00 27.55 298 GLN 1 N 1
ATOM 2188 C CA . GLN A 1 298 ? 15.368 4.069 32.899 1.00 27.88 298 GLN 1 CA 1
ATOM 2189 C C . GLN A 1 298 ? 15.333 2.711 33.582 1.00 27.36 298 GLN 1 C 1
ATOM 2190 O O . GLN A 1 298 ? 14.528 2.530 34.490 1.00 29.41 298 GLN 1 O 1
ATOM 2196 N N . GLU A 1 299 ? 16.076 1.700 33.124 1.00 25.86 299 GLU 1 N 1
ATOM 2197 C CA . GLU A 1 299 ? 16.094 0.442 33.882 1.00 23.75 299 GLU 1 CA 1
ATOM 2198 C C . GLU A 1 299 ? 17.360 0.342 34.717 1.00 22.61 299 GLU 1 C 1
ATOM 2199 O O . GLU A 1 299 ? 18.277 1.099 34.513 1.00 22.54 299 GLU 1 O 1
ATOM 2205 N N . GLN A 1 300 ? 17.363 -0.588 35.667 1.00 21.24 300 GLN 1 N 1
ATOM 2206 C CA . GLN A 1 300 ? 18.486 -0.806 36.556 1.00 21.41 300 GLN 1 CA 1
ATOM 2207 C C . GLN A 1 300 ? 18.543 -2.272 36.844 1.00 18.53 300 GLN 1 C 1
ATOM 2208 O O . GLN A 1 300 ? 17.491 -2.900 36.951 1.00 18.86 300 GLN 1 O 1
ATOM 2214 N N . ASP A 1 301 ? 19.748 -2.842 36.879 1.00 17.24 301 ASP 1 N 1
ATOM 2215 C CA . ASP A 1 301 ? 19.939 -4.253 37.187 1.00 15.87 301 ASP 1 CA 1
ATOM 2216 C C . ASP A 1 301 ? 19.052 -5.177 36.338 1.00 16.44 301 ASP 1 C 1
ATOM 2217 O O . ASP A 1 301 ? 18.439 -6.106 36.847 1.00 17.94 301 ASP 1 O 1
ATOM 2222 N N . PHE A 1 302 ? 19.080 -5.006 35.023 1.00 15.05 302 PHE 1 N 1
ATOM 2223 C CA . PHE A 1 302 ? 18.023 -5.484 34.136 1.00 13.81 302 PHE 1 CA 1
ATOM 2224 C C . PHE A 1 302 ? 18.635 -5.941 32.815 1.00 12.82 302 PHE 1 C 1
ATOM 2225 O O . PHE A 1 302 ? 19.404 -5.230 32.189 1.00 13.54 302 PHE 1 O 1
ATOM 2233 N N . ILE A 1 303 ? 18.149 -7.079 32.339 1.00 12.58 303 ILE 1 N 1
ATOM 2234 C CA . ILE A 1 303 ? 18.200 -7.411 30.878 1.00 11.22 303 ILE 1 CA 1
ATOM 2235 C C . ILE A 1 303 ? 16.861 -7.879 30.336 1.00 11.20 303 ILE 1 C 1
ATOM 2236 O O . ILE A 1 303 ? 16.008 -8.350 31.075 1.00 12.45 303 ILE 1 O 1
ATOM 2241 N N . ARG A 1 304 ? 16.708 -7.728 29.022 1.00 10.41 304 ARG 1 N 1
ATOM 2242 C CA . ARG A 1 304 ? 15.613 -8.335 28.254 1.00 11.10 304 ARG 1 CA 1
ATOM 2243 C C . ARG A 1 304 ? 16.253 -9.061 27.098 1.00 10.10 304 ARG 1 C 1
ATOM 2244 O O . ARG A 1 304 ? 17.037 -8.484 26.367 1.00 11.26 304 ARG 1 O 1
ATOM 2252 N N . VAL A 1 305 ? 15.936 -10.337 26.984 1.00 8.90 305 VAL 1 N 1
ATOM 2253 C CA . VAL A 1 305 ? 16.403 -11.159 25.858 1.00 9.17 305 VAL 1 CA 1
ATOM 2254 C C . VAL A 1 305 ? 15.237 -11.328 24.870 1.00 8.03 305 VAL 1 C 1
ATOM 2255 O O . VAL A 1 305 ? 14.194 -11.799 25.258 1.00 9.58 305 VAL 1 O 1
ATOM 2259 N N . ALA A 1 306 ? 15.428 -10.878 23.630 1.00 7.57 306 ALA 1 N 1
ATOM 2260 C CA . ALA A 1 306 ? 14.414 -11.006 22.605 1.00 8.04 306 ALA 1 CA 1
ATOM 2261 C C . ALA A 1 306 ? 14.958 -11.873 21.468 1.00 7.74 306 ALA 1 C 1
ATOM 2262 O O . ALA A 1 306 ? 16.013 -11.564 20.910 1.00 9.84 306 ALA 1 O 1
ATOM 2264 N N . ILE A 1 307 ? 14.272 -12.953 21.158 1.00 8.69 307 ILE 1 N 1
ATOM 2265 C CA . ILE A 1 307 ? 14.719 -13.919 20.182 1.00 9.06 307 ILE 1 CA 1
ATOM 2266 C C . ILE A 1 307 ? 13.812 -13.931 18.973 1.00 9.62 307 ILE 1 C 1
ATOM 2267 O O . ILE A 1 307 ? 12.640 -14.186 19.174 1.00 13.71 307 ILE 1 O 1
ATOM 2272 N N . VAL A 1 308 ? 14.332 -13.644 17.779 1.00 8.60 308 VAL 1 N 1
ATOM 2273 C CA . VAL A 1 308 ? 13.565 -13.789 16.557 1.00 9.37 308 VAL 1 CA 1
ATOM 2274 C C . VAL A 1 308 ? 14.097 -15.100 15.935 1.00 9.29 308 VAL 1 C 1
ATOM 2275 O O . VAL A 1 308 ? 15.262 -15.198 15.575 1.00 9.27 308 VAL 1 O 1
ATOM 2279 N N . ALA A 1 309 ? 13.241 -16.103 15.932 1.00 9.20 309 ALA 1 N 1
ATOM 2280 C CA . ALA A 1 309 ? 13.561 -17.415 15.439 1.00 8.99 309 ALA 1 CA 1
ATOM 2281 C C . ALA A 1 309 ? 12.975 -17.588 14.018 1.00 8.85 309 ALA 1 C 1
ATOM 2282 O O . ALA A 1 309 ? 11.812 -17.279 13.781 1.00 9.50 309 ALA 1 O 1
ATOM 2284 N N . THR A 1 310 ? 13.789 -18.110 13.085 1.00 8.70 310 THR 1 N 1
ATOM 2285 C CA . THR A 1 310 ? 13.362 -18.282 11.705 1.00 8.98 310 THR 1 CA 1
ATOM 2286 C C . THR A 1 310 ? 13.995 -19.541 11.096 1.00 9.05 310 THR 1 C 1
ATOM 2287 O O . THR A 1 310 ? 14.714 -20.267 11.778 1.00 9.56 310 THR 1 O 1
ATOM 2291 N N . ASP A 1 311 ? 13.683 -19.786 9.835 1.00 9.42 311 ASP 1 N 1
ATOM 2292 C CA . ASP A 1 311 ? 14.228 -20.972 9.154 1.00 9.21 311 ASP 1 CA 1
ATOM 2293 C C . ASP A 1 311 ? 13.854 -22.246 9.885 1.00 9.70 311 ASP 1 C 1
ATOM 2294 O O . ASP A 1 311 ? 14.706 -23.031 10.285 1.00 10.45 311 ASP 1 O 1
ATOM 2299 N N . PHE A 1 312 ? 12.545 -22.433 10.107 1.00 10.01 312 PHE 1 N 1
ATOM 2300 C CA . PHE A 1 312 ? 12.045 -23.655 10.711 1.00 10.42 312 PHE 1 CA 1
ATOM 2301 C C . PHE A 1 312 ? 11.991 -24.788 9.665 1.00 11.04 312 PHE 1 C 1
ATOM 2302 O O . PHE A 1 312 ? 11.706 -24.543 8.489 1.00 12.62 312 PHE 1 O 1
ATOM 2310 N N . PRO A 1 313 ? 12.159 -26.047 10.092 1.00 12.31 313 PRO 1 N 1
ATOM 2311 C CA . PRO A 1 313 ? 12.010 -27.171 9.199 1.00 12.99 313 PRO 1 CA 1
ATOM 2312 C C . PRO A 1 313 ? 10.628 -27.287 8.550 1.00 11.81 313 PRO 1 C 1
ATOM 2313 O O . PRO A 1 313 ? 10.501 -27.763 7.417 1.00 13.78 313 PRO 1 O 1
ATOM 2317 N N . GLU A 1 314 ? 9.591 -26.878 9.259 1.00 12.03 314 GLU 1 N 1
ATOM 2318 C CA . GLU A 1 314 ? 8.245 -26.911 8.762 1.00 12.94 314 GLU 1 CA 1
ATOM 2319 C C . GLU A 1 314 ? 7.571 -25.566 8.974 1.00 13.04 314 GLU 1 C 1
ATOM 2320 O O . GLU A 1 314 ? 7.622 -25.018 10.104 1.00 11.11 314 GLU 1 O 1
ATOM 2326 N N . GLU A 1 315 ? 6.910 -25.047 7.944 1.00 13.50 315 GLU 1 N 1
ATOM 2327 C CA . GLU A 1 315 ? 6.315 -23.720 8.127 1.00 14.68 315 GLU 1 CA 1
ATOM 2328 C C . GLU A 1 315 ? 4.868 -23.794 8.560 1.00 14.91 315 GLU 1 C 1
ATOM 2329 O O . GLU A 1 315 ? 3.958 -23.303 7.847 1.00 18.32 315 GLU 1 O 1
ATOM 2335 N N . LYS A 1 316 ? 4.689 -24.274 9.808 1.00 11.06 316 LYS 1 N 1
ATOM 2336 C CA . LYS A 1 316 ? 3.434 -24.599 10.444 1.00 11.61 316 LYS 1 CA 1
ATOM 2337 C C . LYS A 1 316 ? 3.357 -23.893 11.786 1.00 9.55 316 LYS 1 C 1
ATOM 2338 O O . LYS A 1 316 ? 4.390 -23.509 12.384 1.00 10.11 316 LYS 1 O 1
ATOM 2344 N N . PHE A 1 317 ? 2.142 -23.732 12.295 1.00 8.87 317 PHE 1 N 1
ATOM 2345 C CA . PHE A 1 317 ? 1.959 -23.206 13.636 1.00 9.49 317 PHE 1 CA 1
ATOM 2346 C C . PHE A 1 317 ? 0.558 -23.564 14.103 1.00 9.60 317 PHE 1 C 1
ATOM 2347 O O . PHE A 1 317 ? -0.208 -24.183 13.358 1.00 10.79 317 PHE 1 O 1
ATOM 2355 N N . GLN A 1 318 ? 0.226 -23.153 15.331 1.00 10.75 318 GLN 1 N 1
ATOM 2356 C CA . GLN A 1 318 ? -1.084 -23.376 15.914 1.00 12.38 318 GLN 1 CA 1
ATOM 2357 C C . GLN A 1 318 ? -1.728 -22.093 16.365 1.00 12.41 318 GLN 1 C 1
ATOM 2358 O O . GLN A 1 318 ? -1.041 -21.239 16.880 1.00 12.57 318 GLN 1 O 1
ATOM 2364 N N . VAL A 1 319 ? -3.041 -21.995 16.145 1.00 14.14 319 VAL 1 N 1
ATOM 2365 C CA . VAL A 1 319 ? -3.837 -20.879 16.654 1.00 16.98 319 VAL 1 CA 1
ATOM 2366 C C . VAL A 1 319 ? -5.011 -21.499 17.381 1.00 18.66 319 VAL 1 C 1
ATOM 2367 O O . VAL A 1 319 ? -5.810 -22.196 16.779 1.00 20.03 319 VAL 1 O 1
ATOM 2371 N N . GLY A 1 320 ? -5.058 -21.343 18.699 1.00 20.18 320 GLY 1 N 1
ATOM 2372 C CA . GLY A 1 320 ? -6.103 -22.075 19.482 1.00 21.90 320 GLY 1 CA 1
ATOM 2373 C C . GLY A 1 320 ? -5.985 -23.570 19.240 1.00 23.39 320 GLY 1 C 1
ATOM 2374 O O . GLY A 1 320 ? -4.907 -24.104 19.421 1.00 24.99 320 GLY 1 O 1
ATOM 2375 N N . GLU A 1 321 ? -7.060 -24.224 18.764 1.00 25.73 321 GLU 1 N 1
ATOM 2376 C CA . GLU A 1 321 ? -7.060 -25.668 18.456 1.00 26.71 321 GLU 1 CA 1
ATOM 2377 C C . GLU A 1 321 ? -6.843 -25.997 16.970 1.00 27.64 321 GLU 1 C 1
ATOM 2378 O O . GLU A 1 321 ? -6.928 -27.158 16.568 1.00 28.82 32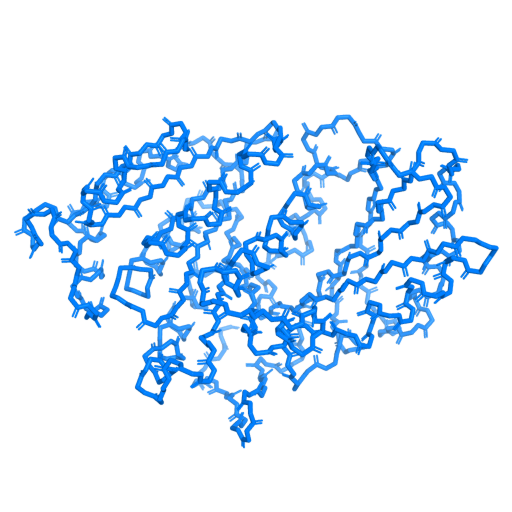1 GLU 1 O 1
ATOM 2384 N N . LYS A 1 322 ? -6.509 -24.981 16.174 1.00 26.61 322 LYS 1 N 1
ATOM 2385 C CA . LYS A 1 322 ? -6.268 -25.174 14.746 1.00 25.17 322 LYS 1 CA 1
ATOM 2386 C C . LYS A 1 322 ? -4.748 -25.251 14.473 1.00 22.60 322 LYS 1 C 1
ATOM 2387 O O . LYS A 1 322 ? -4.040 -24.324 14.800 1.00 20.64 322 LYS 1 O 1
ATOM 2393 N N . GLU A 1 323 ? -4.293 -26.355 13.874 1.00 21.07 323 GLU 1 N 1
ATOM 2394 C CA . GLU A 1 323 ? -2.955 -26.466 13.253 1.00 20.46 323 GLU 1 CA 1
A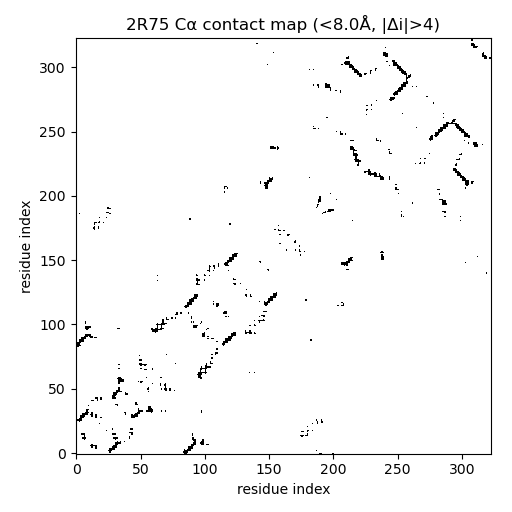TOM 2395 C C . GLU A 1 323 ? -3.013 -25.879 11.852 1.00 17.43 323 GLU 1 C 1
ATOM 2396 O O . GLU A 1 323 ? -3.730 -26.373 10.993 1.00 19.69 323 GLU 1 O 1
ATOM 2402 N N . VAL A 1 324 ? -2.231 -24.839 11.611 1.00 13.47 324 VAL 1 N 1
ATOM 2403 C CA . VAL A 1 324 ? -2.213 -24.143 10.345 1.00 12.47 324 VAL 1 CA 1
ATOM 2404 C C . VAL A 1 324 ? -0.979 -24.581 9.525 1.00 10.84 324 VAL 1 C 1
ATOM 2405 O O . VAL A 1 324 ? 0.167 -24.541 10.006 1.00 11.04 324 VAL 1 O 1
ATOM 2409 N N . LYS A 1 325 ? -1.230 -25.048 8.314 1.00 12.06 325 LYS 1 N 1
ATOM 2410 C CA . LYS A 1 325 ? -0.221 -25.287 7.312 1.00 11.97 325 LYS 1 CA 1
ATOM 2411 C C . LYS A 1 325 ? -0.719 -24.585 6.035 1.00 12.59 325 LYS 1 C 1
ATOM 2412 O O . LYS A 1 325 ? -1.949 -24.392 5.835 1.00 16.97 325 LYS 1 O 1
ATOM 2418 N N . PHE A 1 326 ? 0.212 -24.179 5.193 1.00 10.97 326 PHE 1 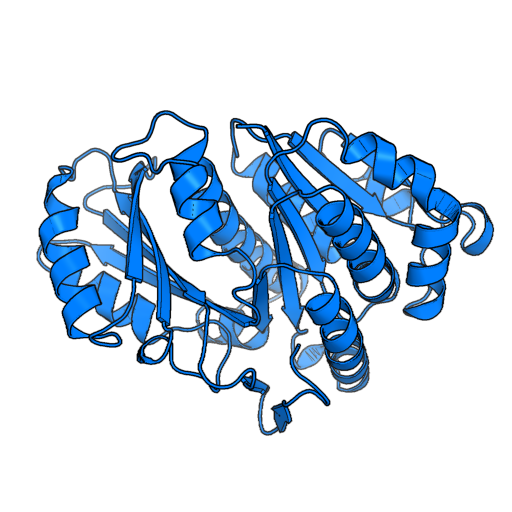N 1
ATOM 2419 C CA . PHE A 1 326 ? -0.103 -23.556 3.926 1.00 12.76 326 PHE 1 CA 1
ATOM 2420 C C . PHE A 1 326 ? 0.045 -24.560 2.809 1.00 11.67 326 PHE 1 C 1
ATOM 2421 O O . PHE A 1 326 ? 0.554 -25.644 3.047 1.00 12.74 326 PHE 1 O 1
ATOM 2429 N N . LYS A 1 327 ? -0.362 -24.212 1.608 1.00 11.53 327 LYS 1 N 1
ATOM 2430 C CA . LYS A 1 327 ? -0.424 -25.223 0.519 1.00 12.55 327 LYS 1 CA 1
ATOM 2431 C C . LYS A 1 327 ? 0.955 -25.646 0.077 1.00 11.82 327 LYS 1 C 1
ATOM 2432 O O . LYS A 1 327 ? 1.223 -26.847 0.035 1.00 11.77 327 LYS 1 O 1
ATOM 2438 N N . VAL A 1 328 ? 1.802 -24.680 -0.242 1.00 11.88 328 VAL 1 N 1
ATOM 2439 C CA . VAL A 1 328 ? 3.121 -24.914 -0.791 1.00 12.65 328 VAL 1 CA 1
ATOM 2440 C C . VAL A 1 328 ? 4.102 -23.920 -0.236 1.00 14.33 328 VAL 1 C 1
ATOM 2441 O O . VAL A 1 328 ? 3.861 -22.717 -0.288 1.00 15.78 328 VAL 1 O 1
ATOM 2445 N N . ILE A 1 329 ? 5.235 -24.401 0.230 1.00 14.80 329 ILE 1 N 1
ATOM 2446 C CA . ILE A 1 329 ? 6.347 -23.581 0.686 1.00 16.10 329 ILE 1 CA 1
ATOM 2447 C C . ILE A 1 329 ? 7.365 -23.514 -0.423 1.00 17.92 329 ILE 1 C 1
ATOM 2448 O O . ILE A 1 329 ? 7.934 -24.517 -0.825 1.00 18.53 329 ILE 1 O 1
ATOM 2453 N N . LYS A 1 330 ? 7.645 -22.316 -0.896 1.00 21.27 330 LYS 1 N 1
ATOM 2454 C CA . LYS A 1 330 ? 8.658 -22.104 -1.895 1.00 22.10 330 LYS 1 CA 1
ATOM 2455 C C . LYS A 1 330 ? 10.078 -22.413 -1.364 1.00 22.70 330 LYS 1 C 1
ATOM 2456 O O . LYS A 1 330 ? 10.306 -22.571 -0.131 1.00 23.95 330 LYS 1 O 1
#

Radius of gyration: 18.53 Å; Cα contacts (8 Å, |Δi|>4): 780; chains: 1; bounding box: 45×40×48 Å

Nearest PDB structures (foldseek):
  2r75-assembly1_1  TM=1.003E+00  e=1.600E-73  Aquifex aeolicus
  2rhj-assembly1_A  TM=9.675E-01  e=5.622E-43  Bacillus subtilis
  8gzy-assembly3_E  TM=9.621E-01  e=1.059E-42  Escherichia coli
  1ofu-assembly1_A  TM=9.583E-01  e=1.757E-42  Pseudomonas aeruginosa
  6ll6-assembly1_A  TM=9.542E-01  e=2.611E-40  Escherichia coli

Foldseek 3Di:
DAEEEEQKEQLRQVLLLVLVVVPQPQYQYEYEFLAQVSQVPGPRPHYYYFQCPPRVNHGDAQAQQSLQVRCVVVVVVLLVVLPPHAEYEYGYEAQGHNRLNNLLVSLQSNVVVVHQFEYEYEADDCVVDDNSNVRRQVSVLSNLVRHQEYEYFYLNLLCVVDDDDDDVVVSSVSVSVVSSCQVSLVVCLDRPPFLHHDHVVLVCVQRGNQGYKKKFKAKAFDDVTLLRGLVRRQPRIRFAAAGLQQFQGKEKEKEAAPPDHPCSVVSNVVNNCVRHHVNHDYDYGYGYDPPDDRMIMMMMIGTNGPANWTDDVHDIDHHDDDD

Secondary structure (DSSP, 8-state):
--EEEEEEHHHHHHHHHHHHHTT--S-EEEEEESBHHHHHT---SEEEE--HHHHTTB--TT-HHHHHHHHHHTHHHHHHHHSS-SEEEEEEEBTBSHHHHHHHHHHHHHHHTT-EEEEEEEEPPGGG-HHHHHHHHHHHHHHHHT-SEEEEEEHHHHHHTS---SSHHHHHHHHHHHHHHHHHHHHHHHHS--SB---HHHHHHHHTT-EEEEEEEEEEESTTHHHHHHHHHHH-BSSBSS-GGG-SEEEEEEEE-TTS-TTHHHHHHHHHHHHS-TT-EEEEEEEE-TT--SEEEEEEEEE--SS--EEETTEEE--S---

B-factor: mean 15.99, std 7.93, range [5.4, 89.01]

Solvent-accessible surface area: 14083 Å² total; per-residue (Å²): 68,116,3,11,0,0,0,1,3,29,45,2,0,59,0,0,21,52,0,93,89,53,38,20,116,50,23,84,8,18,0,0,5,0,48,66,130,40,11,72,84,12,131,1,80,56,84,38,44,0,0,104,162,59,10,160,10,152,19,8,66,43,121,37,95,23,0,39,65,0,0,90,66,22,58,97,82,1,107,103,17,1,137,102,20,54,0,0,0,1,2,3,26,8,0,22,4,11,5,3,5,0,0,12,18,0,0,129,12,0,55,139,84,47,5,0,0,0,0,2,0,10,0,5,3,204,84,52,24,118,140,64,33,66,39,0,13,124,5,0,44,114,1,18,96,12,6,10,0,2,1,0,0,9,4,29,32,1,96,123,85,37,106,204,36,146,74,101,174,55,5,69,128,30,6,27,19,22,10,0,47,3,1,34,2,2,0,16,0,22,35,28,138,25,53,46,72,12,100,38,62,60,0,69,79,6,0,65,107,2,9,0,0,0,1,0,27,3,83,2,120,25,152,114,16,3,61,85,0,2,74,101,0,3,83,12,29,3,0,54,38,23,79,0,57,19,0,82,44,0,1,0,4,0,7,1,0,141,80,23,89,137,77,30,9,84,70,0,13,121,92,0,82,100,95,8,42,109,128,10,127,21,31,70,0,0,14,72,29,87,191,55,135,48,2,0,14,0,5,0,4,0,0,48,11,92,83,31,50,1,66,10,43,179,107,105,8,124,21,187,110,81,201

Sequence (323 aa):
CKIKVIGVGGGGSNAVNRMYEDGIEGVELYAINTDVQHLSTLKVPNKIQIGEKVTRGLGAGAKPEVGEEAALEDIDKIKEILRDTDMVFISAGLGGGTGTGAAPVIAKTAKEMGILTVAVATLPFRFEGPRKMEKALKGLEKLKESSDAYIVIHNDKIKELSNRTLTIKDAFKEVDSVLSKAVRGITSIVVTPAVINVDFADVRTTLEEGGLSIIGMGEGRGDEKADIAVEKAVTSPLLEGNTIEGARRLLVTIWTSEDIPYDIVDEVMERIHSKVHPEAEIIFGAVLEPQEQDFIRVAIVATDFPEEKFQVGEKEVKFKVIK